Protein 4TW3 (pdb70)

Nearest PDB structures (foldseek):
  4tw3-assembly1_A  TM=1.005E+00  e=3.473E-30  Prochlorococcus marinus str. MIT 9313
  4kvs-assembly1_A  TM=1.004E+00  e=1.624E-29  Prochlorococcus marinus str. MIT 9313
  4pg0-assembly1_A  TM=1.004E+00  e=6.052E-29  Prochlorococcus marinus str. MIT 9313
  4pgk-assembly1_A  TM=9.902E-01  e=2.180E-27  Prochlorococcus marinus str. MIT 9313
  4rc7-assembly1_A  TM=9.935E-01  e=3.503E-21  Synechococcus elongatus PCC 7942 = FACHB-805

Structure (mmCIF, N/CA/C/O backbone):
data_4TW3
#
_entry.id   4TW3
#
_cell.length_a   77.215
_cell.length_b   77.215
_cell.length_c   116.570
_cell.angle_alpha   90.00
_cell.angle_beta   90.00
_cell.angle_gamma   90.00
#
_symmetry.space_group_name_H-M   'P 43 21 2'
#
loop_
_entity.id
_entity.type
_entity.pdbx_description
1 polymer 'Aldehyde decarbonylase'
2 non-polymer 'FE (III) ION'
3 non-polymer 'STEARIC ACID'
4 non-polymer 1,2-ETHANEDIOL
5 water water
#
loop_
_atom_site.group_PDB
_atom_site.id
_atom_site.type_symbol
_atom_site.label_atom_id
_atom_site.label_alt_id
_atom_site.label_comp_id
_atom_site.label_asym_id
_atom_site.label_entity_id
_atom_site.label_seq_id
_atom_site.pdbx_PDB_ins_code
_atom_site.Cartn_x
_atom_site.Cartn_y
_atom_site.Cartn_z
_atom_site.occupancy
_atom_site.B_iso_or_equiv
_atom_site.auth_seq_id
_atom_site.auth_comp_id
_at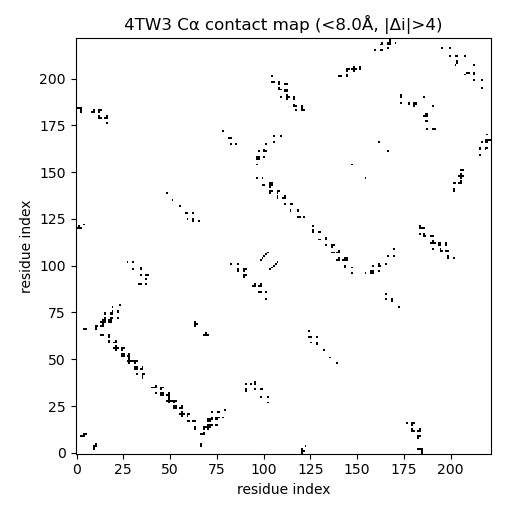om_site.auth_asym_id
_atom_site.auth_atom_id
_atom_site.pdbx_PDB_model_num
ATOM 1 N N . ALA A 1 1 ? -8.845 -12.127 -28.008 1.00 30.07 21 ALA A N 1
ATOM 2 C CA . ALA A 1 1 ? -9.412 -11.711 -29.281 1.00 30.17 21 ALA A CA 1
ATOM 3 C C . ALA A 1 1 ? -10.790 -11.093 -29.112 1.00 28.51 21 ALA A C 1
ATOM 4 O O . ALA A 1 1 ? -11.537 -11.377 -28.160 1.00 23.56 21 ALA A O 1
ATOM 6 N N . LEU A 1 2 ? -11.096 -10.176 -30.016 1.00 24.48 22 LEU A N 1
ATOM 7 C CA . LEU A 1 2 ? -12.346 -9.444 -29.967 1.00 23.76 22 LEU A CA 1
ATOM 8 C C . LEU A 1 2 ? -13.540 -10.346 -30.168 1.00 23.56 22 LEU A C 1
ATOM 9 O O . LEU A 1 2 ? -13.537 -11.205 -31.060 1.00 21.53 22 LEU A O 1
ATOM 14 N N . PRO A 1 3 ? -14.603 -10.139 -29.382 1.00 20.60 23 PRO A N 1
ATOM 15 C CA . PRO A 1 3 ? -15.820 -10.928 -29.606 1.00 20.04 23 PRO A CA 1
ATOM 16 C C . PRO A 1 3 ? -16.440 -10.659 -30.975 1.00 22.96 23 PRO A C 1
ATOM 17 O O . PRO A 1 3 ? -16.162 -9.635 -31.637 1.00 23.44 23 PRO A O 1
ATOM 21 N N . ASP A 1 4 ? -17.312 -11.582 -31.385 1.00 20.47 24 ASP A N 1
ATOM 22 C CA . ASP A 1 4 ? -18.129 -11.422 -32.577 1.00 19.65 24 ASP A CA 1
ATOM 23 C C . ASP A 1 4 ? -19.375 -10.684 -32.051 1.00 21.85 24 ASP A C 1
ATOM 24 O O . ASP A 1 4 ? -20.287 -11.298 -31.489 1.00 21.48 24 ASP A O 1
ATOM 29 N N . PHE A 1 5 ? -19.410 -9.362 -32.244 1.00 19.01 25 PHE A N 1
ATOM 30 C CA . PHE A 1 5 ? -20.507 -8.503 -31.778 1.00 18.06 25 PHE A CA 1
ATOM 31 C C . PHE A 1 5 ? -21.855 -8.808 -32.398 1.00 21.26 25 PHE A C 1
ATOM 32 O O . PHE A 1 5 ? -22.863 -8.272 -31.934 1.00 21.92 25 PHE A O 1
ATOM 40 N N . THR A 1 6 ? -21.883 -9.624 -33.463 1.00 19.20 26 THR A N 1
ATOM 41 C CA . THR A 1 6 ? -23.128 -9.929 -34.182 1.00 19.25 26 THR A CA 1
ATOM 42 C C . THR A 1 6 ? -23.745 -11.266 -33.781 1.00 23.34 26 THR A C 1
ATOM 43 O O . THR A 1 6 ? -24.843 -11.595 -34.244 1.00 24.50 26 THR A O 1
ATOM 47 N N . SER A 1 7 ? -23.040 -12.064 -32.970 1.00 21.45 27 SER A N 1
ATOM 48 C CA . SER A 1 7 ? -23.533 -13.391 -32.641 1.00 20.19 27 SER A CA 1
ATOM 49 C C . SER A 1 7 ? -24.693 -13.366 -31.671 1.00 21.88 27 SER A C 1
ATOM 50 O O . SER A 1 7 ? -24.805 -12.444 -30.855 1.00 20.99 27 SER A O 1
ATOM 53 N N . ASP A 1 8 ? -25.571 -14.388 -31.749 1.00 19.95 28 ASP A N 1
ATOM 54 C CA . ASP A 1 8 ? -26.682 -14.487 -30.792 1.00 19.10 28 ASP A CA 1
ATOM 55 C C . ASP A 1 8 ? -26.124 -14.625 -29.372 1.00 21.33 28 ASP A C 1
ATOM 56 O O . ASP A 1 8 ? -26.701 -14.062 -28.435 1.00 19.85 28 ASP A O 1
ATOM 61 N N . ARG A 1 9 ? -25.006 -15.382 -29.217 1.00 18.68 29 ARG A N 1
ATOM 62 C CA . ARG A 1 9 ? -24.344 -15.583 -27.909 1.00 17.92 29 ARG A CA 1
ATOM 63 C C . ARG A 1 9 ? -23.928 -14.219 -27.323 1.00 19.51 29 ARG A C 1
ATOM 64 O O . ARG A 1 9 ? -24.204 -13.932 -26.151 1.00 18.15 29 ARG A O 1
ATOM 72 N N . TYR A 1 10 ? -23.275 -13.386 -28.141 1.00 16.76 30 TYR A N 1
ATOM 73 C CA . TYR A 1 10 ? -22.852 -12.075 -27.654 1.00 15.72 30 TYR A CA 1
ATOM 74 C C . TYR A 1 10 ? -24.067 -11.191 -27.343 1.00 17.55 30 TYR A C 1
ATOM 75 O O . TYR A 1 10 ? -24.091 -10.523 -26.302 1.00 16.94 30 TYR A O 1
ATOM 84 N N . LYS A 1 11 ? -25.025 -11.118 -28.269 1.00 16.90 31 LYS A N 1
ATOM 85 C CA . LYS A 1 11 ? -26.199 -10.245 -28.069 1.00 16.69 31 LYS A CA 1
ATOM 86 C C . LYS A 1 11 ? -26.992 -10.608 -26.809 1.00 18.57 31 LYS A C 1
ATOM 87 O O . LYS A 1 11 ? -27.432 -9.717 -26.082 1.00 18.36 31 LYS A O 1
ATOM 93 N N . ASP A 1 12 ? -27.118 -11.905 -26.515 1.00 16.68 32 ASP A N 1
ATOM 94 C CA . ASP A 1 12 ? -27.827 -12.375 -25.331 1.00 16.90 32 ASP A CA 1
ATOM 95 C C . ASP A 1 12 ? -27.124 -11.857 -24.062 1.00 18.66 32 ASP A C 1
ATOM 96 O O . ASP A 1 12 ? -27.766 -11.293 -23.184 1.00 17.79 32 ASP A O 1
ATOM 101 N N . ALA A 1 13 ? -25.807 -12.055 -23.972 1.00 16.28 33 ALA A N 1
ATOM 102 C CA . ALA A 1 13 ? -25.068 -11.572 -22.793 1.00 15.19 33 ALA A CA 1
ATOM 103 C C . ALA A 1 13 ? -25.124 -10.031 -22.735 1.00 16.23 33 ALA A C 1
ATOM 104 O O . ALA A 1 13 ? -25.292 -9.456 -21.658 1.00 15.55 33 ALA A O 1
ATOM 106 N N . TYR A 1 14 ? -25.022 -9.371 -23.895 1.00 14.56 34 TYR A N 1
ATOM 107 C CA . TYR A 1 14 ? -25.042 -7.907 -23.932 1.00 13.64 34 TYR A CA 1
ATOM 108 C C . TYR A 1 14 ? -26.376 -7.358 -23.465 1.00 16.39 34 TYR A C 1
ATOM 109 O O . TYR A 1 14 ? -26.418 -6.290 -22.860 1.00 15.36 34 TYR A O 1
ATOM 118 N N . SER A 1 15 ? -27.478 -8.098 -23.699 1.00 15.87 35 SER A N 1
ATOM 119 C CA . SER A 1 15 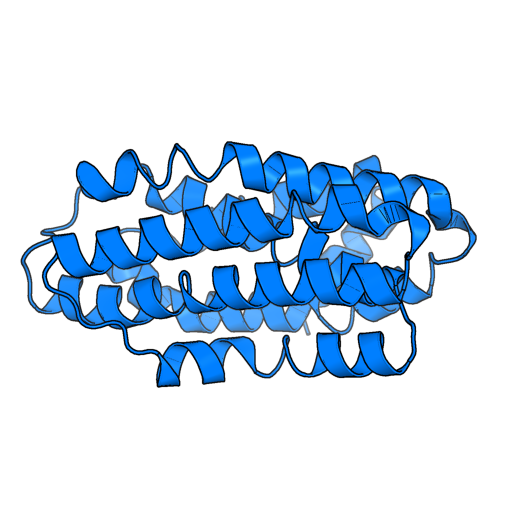? -28.802 -7.605 -23.278 1.00 15.96 35 SER A CA 1
ATOM 120 C C . SER A 1 15 ? -28.869 -7.405 -21.768 1.00 17.43 35 SER A C 1
ATOM 121 O O . SER A 1 15 ? -29.517 -6.459 -21.297 1.00 17.36 35 SER A O 1
ATOM 124 N N . ARG A 1 16 ? -28.182 -8.264 -21.009 1.00 15.45 36 ARG A N 1
ATOM 125 C CA . ARG A 1 16 ? -28.163 -8.133 -19.554 1.00 14.44 36 ARG A CA 1
ATOM 126 C C . ARG A 1 16 ? -27.094 -7.140 -19.100 1.00 17.28 36 ARG A C 1
ATOM 127 O O . ARG A 1 16 ? -27.357 -6.300 -18.229 1.00 15.56 36 ARG A O 1
ATOM 135 N N . ILE A 1 17 ? -25.871 -7.224 -19.668 1.00 14.10 37 ILE A N 1
ATOM 136 C CA . ILE A 1 17 ? -24.821 -6.269 -19.253 1.00 14.16 37 ILE A CA 1
ATOM 137 C C . ILE A 1 17 ? -25.250 -4.831 -19.595 1.00 15.49 37 ILE A C 1
ATOM 138 O O . ILE A 1 17 ? -25.066 -3.922 -18.778 1.00 15.45 37 ILE A O 1
ATOM 143 N N . ASN A 1 18 ? -25.755 -4.616 -20.825 1.00 13.15 38 ASN A N 1
ATOM 144 C CA . ASN A 1 18 ? -26.179 -3.270 -21.245 1.00 13.45 38 ASN A CA 1
ATOM 145 C C . ASN A 1 18 ? -27.294 -2.750 -20.316 1.00 15.59 38 ASN A C 1
ATOM 146 O O . ASN A 1 18 ? -27.253 -1.593 -19.895 1.00 14.96 38 ASN A O 1
ATOM 151 N N . ALA A 1 19 ? -28.255 -3.626 -19.936 1.00 14.38 39 ALA A N 1
ATOM 152 C CA . ALA A 1 19 ? -29.326 -3.207 -19.033 1.00 14.54 39 ALA A CA 1
ATOM 153 C C . ALA A 1 19 ? -28.743 -2.823 -17.681 1.00 16.31 39 ALA A C 1
ATOM 154 O O . ALA A 1 19 ? -29.163 -1.821 -17.099 1.00 14.69 39 ALA A O 1
ATOM 156 N N . ILE A 1 20 ? -27.766 -3.591 -17.176 1.00 13.60 40 ILE A N 1
ATOM 157 C CA . ILE A 1 20 ? -27.158 -3.252 -15.873 1.00 13.03 40 ILE A CA 1
ATOM 158 C C . ILE A 1 20 ? -26.512 -1.863 -15.884 1.00 15.59 40 ILE A C 1
ATOM 159 O O . ILE A 1 20 ? -26.690 -1.081 -14.943 1.00 14.85 40 ILE A O 1
ATOM 164 N N . VAL A 1 21 ? -25.774 -1.541 -16.947 1.00 13.11 41 VAL A N 1
ATOM 165 C CA A VAL A 1 21 ? -25.100 -0.256 -17.053 0.50 12.33 41 VAL A CA 1
ATOM 166 C CA B VAL A 1 21 ? -25.125 -0.229 -16.985 0.50 13.03 41 VAL A CA 1
ATOM 167 C C . VAL A 1 21 ? -26.150 0.889 -17.136 1.00 15.29 41 VAL A C 1
ATOM 168 O O . VAL A 1 21 ? -26.019 1.912 -16.461 1.00 15.25 41 VAL A O 1
ATOM 175 N N . ILE A 1 22 ? -27.193 0.689 -17.958 1.00 12.78 42 ILE A N 1
ATOM 176 C CA . ILE A 1 22 ? -28.251 1.703 -18.133 1.00 12.21 42 ILE A CA 1
ATOM 177 C C . ILE A 1 22 ? -28.940 1.937 -16.793 1.00 13.79 42 ILE A C 1
ATOM 178 O O . ILE A 1 22 ? -29.102 3.089 -16.394 1.00 14.89 42 ILE A O 1
ATOM 183 N N . GLU A 1 23 ? -29.301 0.866 -16.082 1.00 13.98 43 GLU A N 1
ATOM 184 C CA . GLU A 1 23 ? -29.948 1.003 -14.766 1.00 12.98 43 GLU A CA 1
ATOM 185 C C . GLU A 1 23 ? -29.004 1.638 -13.756 1.00 14.38 43 GLU A C 1
ATOM 186 O O . GLU A 1 23 ? -29.445 2.473 -12.949 1.00 14.53 43 GLU A O 1
ATOM 192 N N . GLY A 1 24 ? -27.737 1.236 -13.766 1.00 13.06 44 GLY A N 1
ATOM 193 C CA . GLY A 1 24 ? -26.747 1.813 -12.844 1.00 12.44 44 GLY A CA 1
ATOM 194 C C . GLY A 1 24 ? -26.641 3.322 -13.010 1.00 14.19 44 GLY A C 1
ATOM 195 O O . GLY A 1 24 ? -26.546 4.069 -12.027 1.00 13.20 44 GLY A O 1
ATOM 196 N N . GLU A 1 25 ? -26.611 3.774 -14.259 1.00 12.56 45 GLU A N 1
ATOM 197 C CA . GLU A 1 25 ? -26.506 5.202 -14.572 1.00 11.85 45 GLU A CA 1
ATOM 198 C C . GLU A 1 25 ? -27.782 5.940 -14.141 1.00 13.42 45 GLU A C 1
ATOM 199 O O . GLU A 1 25 ? -27.676 7.013 -13.552 1.00 13.70 45 GLU A O 1
ATOM 205 N N . GLN A 1 26 ? -28.980 5.358 -14.374 1.00 12.61 46 GLN A N 1
ATOM 206 C CA . GLN A 1 26 ? -30.206 5.985 -13.903 1.00 13.00 46 GLN A CA 1
ATOM 207 C C . GLN A 1 26 ? -30.178 6.088 -12.368 1.00 14.86 46 GLN A C 1
ATOM 208 O O . GLN A 1 26 ? -30.506 7.150 -11.812 1.00 14.74 46 GLN A O 1
ATOM 214 N N . GLU A 1 27 ? -29.817 4.989 -11.689 1.00 12.86 47 GLU A N 1
ATOM 215 C CA . GLU A 1 27 ? -29.784 5.040 -10.214 1.00 12.37 47 GLU A CA 1
ATOM 216 C C . GLU A 1 27 ? -28.734 6.049 -9.746 1.00 14.85 47 GLU A C 1
ATOM 217 O O . GLU A 1 27 ? -28.984 6.735 -8.758 1.00 14.30 47 GLU A O 1
ATOM 223 N N . ALA A 1 28 ? -27.584 6.167 -10.453 1.00 11.75 48 ALA A N 1
ATOM 224 C CA . ALA A 1 28 ? -26.571 7.145 -10.046 1.00 12.08 48 ALA A CA 1
ATOM 225 C C . ALA A 1 28 ? -27.129 8.576 -10.151 1.00 14.06 48 ALA A C 1
ATOM 226 O O . ALA A 1 28 ? -26.964 9.373 -9.217 1.00 14.20 48 ALA A O 1
ATOM 228 N N . HIS A 1 29 ? -27.870 8.872 -11.245 1.00 12.93 49 HIS A N 1
ATOM 229 C CA . HIS A 1 29 ? -28.518 10.181 -11.370 1.00 13.07 49 HIS A CA 1
ATOM 230 C C . HIS A 1 29 ? -29.424 10.394 -10.158 1.00 15.97 49 HIS A C 1
ATOM 231 O O . HIS A 1 29 ? -29.379 11.441 -9.508 1.00 15.20 49 HIS A O 1
ATOM 238 N N . ASP A 1 30 ? -30.307 9.408 -9.885 1.00 14.41 50 ASP A N 1
ATOM 239 C CA . ASP A 1 30 ? -31.268 9.543 -8.793 1.00 14.17 50 ASP A CA 1
ATOM 240 C C . ASP A 1 30 ? -30.574 9.698 -7.451 1.00 16.10 50 ASP A C 1
ATOM 241 O O . ASP A 1 30 ? -31.029 10.498 -6.610 1.00 16.24 50 ASP A O 1
ATOM 246 N N . ASN A 1 31 ? -29.450 8.992 -7.262 1.00 14.12 51 ASN A N 1
ATOM 247 C CA . ASN A 1 31 ? -28.705 9.022 -6.015 1.00 13.65 51 ASN A CA 1
ATOM 248 C C . ASN A 1 31 ? -28.054 10.380 -5.764 1.00 15.05 51 ASN A C 1
ATOM 249 O O . ASN A 1 31 ? -28.084 10.855 -4.626 1.00 15.96 51 ASN A O 1
ATOM 254 N N . TYR A 1 32 ? -27.461 10.991 -6.802 1.00 12.85 52 TYR A N 1
ATOM 255 C CA . TYR A 1 32 ? -26.857 12.303 -6.587 1.00 13.07 52 TYR A CA 1
ATOM 256 C C . TYR A 1 32 ? -27.928 13.356 -6.297 1.00 15.95 52 TYR A C 1
ATOM 257 O O . TYR A 1 32 ? -27.726 14.204 -5.418 1.00 15.63 52 TYR A O 1
ATOM 266 N N . ILE A 1 33 ? -29.096 13.269 -6.968 1.00 13.98 53 ILE A N 1
ATOM 267 C CA . ILE A 1 33 ? -30.188 14.214 -6.662 1.00 13.98 53 ILE A CA 1
ATOM 268 C C . ILE A 1 33 ? -30.640 13.980 -5.202 1.00 16.50 53 ILE A C 1
ATOM 269 O O . ILE A 1 33 ? -30.833 14.955 -4.444 1.00 17.91 53 ILE A O 1
ATOM 274 N N . ALA A 1 34 ? -30.759 12.692 -4.796 1.00 16.07 54 ALA A N 1
ATOM 275 C CA . ALA A 1 34 ? -31.163 12.383 -3.421 1.00 16.72 54 ALA A CA 1
ATOM 276 C C . ALA A 1 34 ? -30.187 12.924 -2.390 1.00 18.57 54 ALA A C 1
ATOM 277 O O . ALA A 1 34 ? -30.607 13.442 -1.351 1.00 20.10 54 ALA A O 1
ATOM 279 N N . ILE A 1 35 ? -28.875 12.838 -2.678 1.00 14.84 55 ILE A N 1
ATOM 280 C CA . ILE A 1 35 ? -27.861 13.352 -1.766 1.00 14.49 55 ILE A CA 1
ATOM 281 C C . ILE A 1 35 ? -28.013 14.886 -1.605 1.00 18.29 55 ILE A C 1
ATOM 282 O O . ILE A 1 35 ? -27.747 15.407 -0.521 1.00 17.94 55 ILE A O 1
ATOM 287 N N . GLY A 1 36 ? -28.515 15.562 -2.644 1.00 17.59 56 GLY A N 1
ATOM 288 C CA . GLY A 1 36 ? -28.825 16.991 -2.587 1.00 18.19 56 GLY A CA 1
ATOM 289 C C . GLY A 1 36 ? -29.838 17.326 -1.500 1.00 21.70 56 GLY A C 1
ATOM 290 O O . GLY A 1 36 ? -29.805 18.424 -0.942 1.00 23.01 56 GLY A O 1
ATOM 291 N N . THR A 1 37 ? -30.738 16.371 -1.143 1.00 18.52 57 THR A N 1
ATOM 292 C CA . THR A 1 37 ? -31.694 16.606 -0.050 1.00 19.32 57 THR A CA 1
ATOM 293 C C . THR A 1 37 ? -30.999 16.593 1.319 1.00 21.93 57 THR A C 1
ATOM 294 O O . THR A 1 37 ? -31.505 17.200 2.263 1.00 24.22 57 THR A O 1
ATOM 298 N N . LEU A 1 38 ? -29.857 15.892 1.423 1.00 18.22 58 LEU A N 1
ATOM 299 C CA . LEU A 1 38 ? -29.060 15.776 2.643 1.00 17.41 58 LEU A CA 1
ATOM 300 C C . LEU A 1 38 ? -28.014 16.875 2.731 1.00 19.83 58 LEU A C 1
ATOM 301 O O . LEU A 1 38 ? -27.612 17.245 3.834 1.00 20.38 58 LEU A O 1
ATOM 306 N N . LEU A 1 39 ? -27.531 17.354 1.554 1.00 17.45 59 LEU A N 1
ATOM 307 C CA . LEU A 1 39 ? -26.517 18.421 1.440 1.00 16.94 59 LEU A CA 1
ATOM 308 C C . LEU A 1 39 ? -27.120 19.554 0.597 1.00 17.71 59 LEU A C 1
ATOM 309 O O . LEU A 1 39 ? -26.753 19.726 -0.566 1.00 17.60 59 LEU A O 1
ATOM 314 N N . PRO A 1 40 ? -28.078 20.333 1.149 1.00 19.16 60 PRO A N 1
ATOM 315 C CA . PRO A 1 40 ? -28.753 21.361 0.331 1.00 18.42 60 PRO A CA 1
ATOM 316 C C . PRO A 1 40 ? -27.818 22.400 -0.289 1.00 19.97 60 PRO A C 1
ATOM 317 O O . PRO A 1 40 ? -28.121 22.950 -1.358 1.00 19.35 60 PRO A O 1
ATOM 321 N N . ASP A 1 41 ? -26.675 22.634 0.363 1.00 17.24 61 ASP A N 1
ATOM 322 C CA . ASP A 1 41 ? -25.693 23.608 -0.141 1.00 17.47 61 ASP A CA 1
ATOM 323 C C . ASP A 1 41 ? -24.856 23.035 -1.286 1.00 18.69 61 ASP A C 1
ATOM 324 O O . ASP A 1 41 ? -24.130 23.804 -1.933 1.00 18.13 61 ASP A O 1
ATOM 329 N N . HIS A 1 42 ? -24.950 21.704 -1.539 1.00 15.62 62 HIS A N 1
ATOM 330 C CA . HIS A 1 42 ? -24.205 21.049 -2.646 1.00 15.17 62 HIS A CA 1
ATOM 331 C C . HIS A 1 42 ? -25.091 20.825 -3.874 1.00 16.55 62 HIS A C 1
ATOM 332 O O . HIS A 1 42 ? -24.645 20.174 -4.836 1.00 16.84 62 HIS A O 1
ATOM 339 N N . VAL A 1 43 ? -26.354 21.301 -3.832 1.00 15.24 63 VAL A N 1
ATOM 340 C CA . VAL A 1 43 ? -27.341 21.007 -4.885 1.00 15.80 63 VAL A CA 1
ATOM 341 C C . VAL A 1 43 ? -26.883 21.303 -6.288 1.00 17.63 63 VAL A C 1
ATOM 342 O O . VAL A 1 43 ? -27.051 20.455 -7.167 1.00 17.76 63 VAL A O 1
ATOM 346 N N . GLU A 1 44 ? -26.275 22.469 -6.531 1.00 15.24 64 GLU A N 1
ATOM 347 C CA . GLU A 1 44 ? -25.906 22.743 -7.917 1.00 14.36 64 GLU A CA 1
ATOM 348 C C . GLU A 1 44 ? -24.817 21.818 -8.438 1.00 17.84 64 GLU A C 1
ATOM 349 O O . GLU A 1 44 ? -24.862 21.403 -9.601 1.00 17.50 64 GLU A O 1
ATOM 355 N N . GLU A 1 45 ? -23.843 21.471 -7.578 1.00 14.08 65 GLU A N 1
ATOM 356 C CA . GLU A 1 45 ? -22.814 20.550 -8.031 1.00 14.48 65 GLU A CA 1
ATOM 357 C C . GLU A 1 45 ? -23.427 19.141 -8.211 1.00 16.11 65 GLU A C 1
ATOM 358 O O . GLU A 1 45 ? -23.128 18.466 -9.198 1.00 16.11 65 GLU A O 1
ATOM 364 N N . LEU A 1 46 ? -24.279 18.702 -7.267 1.00 14.67 66 LEU A N 1
ATOM 365 C CA . LEU A 1 46 ? -24.898 17.358 -7.379 1.00 14.08 66 LEU A CA 1
ATOM 366 C C . LEU A 1 46 ? -25.786 17.255 -8.622 1.00 17.73 66 LEU A C 1
ATOM 367 O O . LEU A 1 46 ? -25.793 16.212 -9.278 1.00 16.75 66 LEU A O 1
ATOM 372 N N . LYS A 1 47 ? -26.454 18.353 -9.013 1.00 15.63 67 LYS A N 1
ATOM 373 C CA . LYS A 1 47 ? -27.264 18.388 -10.245 1.00 15.49 67 LYS A CA 1
ATOM 374 C C . LYS A 1 47 ? -26.353 18.184 -11.458 1.00 18.36 67 LYS A C 1
ATOM 375 O O . LYS A 1 47 ? -26.735 17.473 -12.398 1.00 17.01 67 LYS A O 1
ATOM 381 N N . ARG A 1 48 ? -25.150 18.804 -11.443 1.00 15.53 68 ARG A N 1
ATOM 382 C CA A ARG A 1 48 ? -24.206 18.633 -12.552 0.50 15.10 68 ARG A CA 1
ATOM 383 C CA B ARG A 1 48 ? -24.184 18.660 -12.526 0.50 15.19 68 ARG A CA 1
ATOM 384 C C . ARG A 1 48 ? -23.765 17.177 -12.617 1.00 17.81 68 ARG A C 1
ATOM 385 O O . ARG A 1 48 ? -23.707 16.619 -13.706 1.00 17.74 68 ARG A O 1
ATOM 400 N N . LEU A 1 49 ? -23.465 16.547 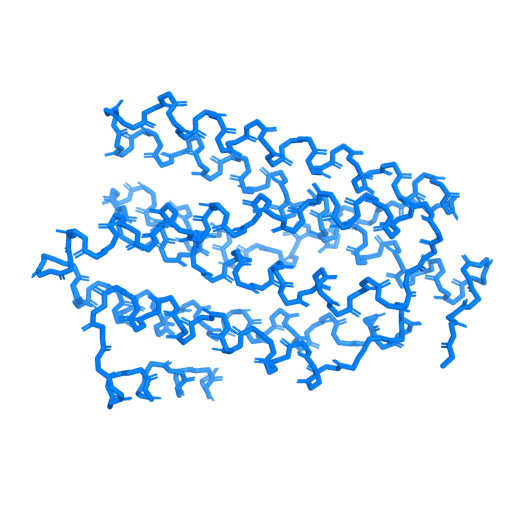-11.462 1.00 13.89 69 LEU A N 1
ATOM 401 C CA . LEU A 1 49 ? -23.047 15.145 -11.483 1.00 13.24 69 LEU A CA 1
ATOM 402 C C . LEU A 1 49 ? -24.177 14.265 -12.001 1.00 15.32 69 LEU A C 1
ATOM 403 O O . LEU A 1 49 ? -23.944 13.375 -12.832 1.00 14.93 69 LEU A O 1
ATOM 408 N N . ALA A 1 50 ? -25.412 14.533 -11.553 1.00 15.05 70 ALA A N 1
ATOM 409 C CA . ALA A 1 50 ? -26.583 13.754 -11.962 1.00 15.59 70 ALA A CA 1
ATOM 410 C C . ALA A 1 50 ? -26.840 13.881 -13.474 1.00 16.58 70 ALA A C 1
ATOM 411 O O . ALA A 1 50 ? -27.135 12.868 -14.126 1.00 16.35 70 ALA A O 1
ATOM 413 N N . LYS A 1 51 ? -26.641 15.079 -14.041 1.00 14.08 71 LYS A N 1
ATOM 414 C CA . LYS A 1 51 ? -26.788 15.288 -15.477 1.00 13.83 71 LYS A CA 1
ATOM 415 C C . LYS A 1 51 ? -25.756 14.485 -16.247 1.00 16.72 71 LYS A C 1
ATOM 416 O O . LYS A 1 51 ? -26.074 13.970 -17.326 1.00 16.91 71 LYS A O 1
ATOM 422 N N . MET A 1 52 ? -24.529 14.366 -15.708 1.00 14.04 72 MET A N 1
ATOM 423 C CA . MET A 1 52 ? -23.512 13.531 -16.369 1.00 13.27 72 MET A CA 1
ATOM 424 C C . MET A 1 52 ? -24.004 12.091 -16.448 1.00 15.13 72 MET A C 1
ATOM 425 O O . MET A 1 52 ? -23.869 11.444 -17.495 1.00 14.80 72 MET A O 1
ATOM 430 N N . GLU A 1 53 ? -24.568 11.582 -15.354 1.00 13.46 73 GLU A N 1
ATOM 431 C CA . GLU A 1 53 ? -25.051 10.199 -15.346 1.00 12.46 73 GLU A CA 1
ATOM 432 C C . GLU A 1 53 ? -26.132 9.979 -16.392 1.00 14.72 73 GLU A C 1
ATOM 433 O O . GLU A 1 53 ? -26.161 8.914 -17.013 1.00 15.19 73 GLU A O 1
ATOM 439 N N . MET A 1 54 ? -27.016 10.971 -16.593 1.00 14.00 74 MET A N 1
ATOM 440 C CA . MET A 1 54 ? -28.047 10.828 -17.627 1.00 13.92 74 MET A CA 1
ATOM 441 C C . MET A 1 54 ? -27.414 10.813 -19.018 1.00 16.95 74 MET A C 1
ATOM 442 O O . MET A 1 54 ? -27.888 10.069 -19.877 1.00 16.24 74 MET A O 1
ATOM 447 N N . ARG A 1 55 ? -26.337 11.605 -19.248 1.00 14.98 75 ARG A N 1
ATOM 448 C CA . ARG A 1 55 ? -25.626 11.560 -20.537 1.00 15.77 75 ARG A CA 1
ATOM 449 C C . ARG A 1 55 ? -25.033 10.142 -20.700 1.00 17.44 75 ARG A C 1
ATOM 450 O O . ARG A 1 55 ? -25.114 9.546 -21.794 1.00 17.27 75 ARG A O 1
ATOM 458 N N . HIS A 1 56 ? -24.465 9.575 -19.613 1.00 13.99 76 HIS A N 1
ATOM 459 C CA . HIS A 1 56 ? -23.919 8.215 -19.723 1.00 12.71 76 HIS A CA 1
ATOM 460 C C . HIS A 1 56 ? -25.038 7.233 -20.066 1.00 14.60 76 HIS A C 1
ATOM 461 O O . HIS A 1 56 ? -24.858 6.355 -20.913 1.00 15.00 76 HIS A O 1
ATOM 468 N N . LYS A 1 57 ? -26.188 7.354 -19.380 1.00 12.29 77 LYS A N 1
ATOM 469 C CA . LYS A 1 57 ? -27.323 6.445 -19.622 1.00 11.97 77 LYS A CA 1
ATOM 470 C C . LYS A 1 57 ? -27.719 6.495 -21.097 1.00 14.84 77 LYS A C 1
ATOM 471 O O . LYS A 1 57 ? -27.931 5.445 -21.707 1.00 14.88 77 LYS A O 1
ATOM 477 N N . LYS A 1 58 ? -27.817 7.709 -21.651 1.00 14.12 78 LYS A N 1
ATOM 478 C CA . LYS A 1 58 ? -28.197 7.850 -23.051 1.00 14.34 78 LYS A CA 1
ATOM 479 C C . LYS A 1 58 ? -27.179 7.214 -23.974 1.00 16.48 78 LYS A C 1
ATOM 480 O O . LYS A 1 58 ? -27.571 6.551 -24.937 1.00 17.27 78 LYS A O 1
ATOM 486 N N . GLY A 1 59 ? -25.886 7.385 -23.670 1.00 13.84 79 GLY A N 1
ATOM 487 C CA . GLY A 1 59 ? -24.827 6.798 -24.488 1.00 13.63 79 GLY A CA 1
ATOM 488 C C . GLY A 1 59 ? -24.888 5.279 -24.443 1.00 15.71 79 GLY A C 1
ATOM 489 O O . GLY A 1 59 ? -24.808 4.620 -25.492 1.00 15.43 79 GLY A O 1
ATOM 490 N N . PHE A 1 60 ? -25.053 4.701 -23.233 1.00 12.90 80 PHE A N 1
ATOM 491 C CA . PHE A 1 60 ? -25.119 3.240 -23.155 1.00 12.47 80 PHE A CA 1
ATOM 492 C C . PHE A 1 60 ? -26.389 2.684 -23.769 1.00 14.84 80 PHE A C 1
ATOM 493 O O . PHE A 1 60 ? -26.355 1.610 -24.355 1.00 15.72 80 PHE A O 1
ATOM 501 N N . THR A 1 61 ? -27.508 3.428 -23.714 1.00 13.42 81 THR A N 1
ATOM 502 C CA . THR A 1 61 ? -28.734 2.989 -24.394 1.00 13.90 81 THR A CA 1
ATOM 503 C C . THR A 1 61 ? -28.419 2.897 -25.903 1.00 15.36 81 THR A C 1
ATOM 504 O O . THR A 1 61 ? -28.781 1.897 -26.549 1.00 16.00 81 THR A O 1
ATOM 508 N N . ALA A 1 62 ? -27.687 3.892 -26.435 1.00 14.66 82 ALA A N 1
ATOM 509 C CA . ALA A 1 62 ? -27.327 3.894 -27.861 1.00 15.22 82 ALA A CA 1
ATOM 510 C C . ALA A 1 62 ? -26.397 2.707 -28.188 1.00 17.66 82 ALA A C 1
ATOM 511 O O . ALA A 1 62 ? -26.497 2.168 -29.295 1.00 18.55 82 ALA A O 1
ATOM 513 N N . CYS A 1 63 ? -25.526 2.279 -27.253 1.00 14.62 83 CYS A N 1
ATOM 514 C CA . CYS A 1 63 ? -24.663 1.095 -27.489 1.00 14.66 83 CYS A CA 1
ATOM 515 C C . CYS A 1 63 ? -25.499 -0.151 -27.759 1.00 17.54 83 CYS A C 1
ATOM 516 O O . CYS A 1 63 ? -25.187 -0.927 -28.666 1.00 17.20 83 CYS A O 1
ATOM 519 N N . GLY A 1 64 ? -26.546 -0.343 -26.961 1.00 15.48 84 GLY A N 1
ATOM 520 C CA . GLY A 1 64 ? -27.450 -1.473 -27.121 1.00 15.92 84 GLY A CA 1
ATOM 521 C C . GLY A 1 64 ? -28.187 -1.417 -28.445 1.00 19.41 84 GLY A C 1
ATOM 522 O O . GLY A 1 64 ? -28.246 -2.422 -29.165 1.00 20.07 84 GLY A O 1
ATOM 523 N N . LYS A 1 65 ? -28.727 -0.242 -28.786 1.00 17.17 85 LYS A N 1
ATOM 524 C CA . LYS A 1 65 ? -29.457 -0.017 -30.042 1.00 17.72 85 LYS A CA 1
ATOM 525 C C . LYS A 1 65 ? -28.536 -0.300 -31.237 1.00 21.41 85 LYS A C 1
ATOM 526 O O . LYS A 1 65 ? -28.951 -0.973 -32.191 1.00 22.07 85 LYS A O 1
ATOM 532 N N . ASN A 1 66 ? -27.259 0.150 -31.138 1.00 18.59 86 ASN A N 1
ATOM 533 C CA . ASN A 1 66 ? -26.257 -0.033 -32.197 1.00 18.97 86 ASN A CA 1
ATOM 534 C C . ASN A 1 66 ? -26.013 -1.507 -32.531 1.00 21.49 86 ASN A C 1
ATOM 535 O O . ASN A 1 66 ? -25.776 -1.844 -33.697 1.00 21.45 86 ASN A O 1
ATOM 540 N N . LEU A 1 67 ? -26.060 -2.377 -31.499 1.00 17.76 87 LEU A N 1
ATOM 541 C CA . LEU A 1 67 ? -25.872 -3.823 -31.679 1.00 17.99 87 LEU A CA 1
ATOM 542 C C . LEU A 1 67 ? -27.179 -4.586 -31.918 1.00 23.86 87 LEU A C 1
ATOM 543 O O . LEU A 1 67 ? -27.153 -5.811 -32.050 1.00 23.30 87 LEU A O 1
ATOM 548 N N . GLY A 1 68 ? -28.305 -3.872 -31.980 1.00 21.78 88 GLY A N 1
ATOM 549 C CA . GLY A 1 68 ? -29.613 -4.502 -32.182 1.00 21.43 88 GLY A CA 1
ATOM 550 C C . GLY A 1 68 ? -30.038 -5.348 -30.995 1.00 24.08 88 GLY A C 1
ATOM 551 O O . GLY A 1 68 ? -30.682 -6.391 -31.158 1.00 24.44 88 GLY A O 1
ATOM 552 N N . VAL A 1 69 ? -29.679 -4.898 -29.780 1.00 19.49 89 VAL A N 1
ATOM 553 C CA . VAL A 1 69 ? -29.973 -5.625 -28.560 1.00 20.16 89 VAL A CA 1
ATOM 554 C C . VAL A 1 69 ? -31.066 -4.905 -27.784 1.00 24.29 89 VAL A C 1
ATOM 555 O O . VAL A 1 69 ? -31.036 -3.680 -27.695 1.00 25.40 89 VAL A O 1
ATOM 559 N N . LYS A 1 70 ? -32.005 -5.666 -27.214 1.00 20.69 90 LYS A N 1
ATOM 560 C CA . LYS A 1 70 ? -33.057 -5.118 -26.352 1.00 20.88 90 LYS A CA 1
ATOM 561 C C . LYS A 1 70 ? -32.595 -5.341 -24.911 1.00 21.82 90 LYS A C 1
ATOM 562 O O . LYS A 1 70 ? -32.417 -6.486 -24.480 1.00 21.05 90 LYS A O 1
ATOM 564 N N . ALA A 1 71 ? -32.359 -4.241 -24.179 1.00 19.03 91 ALA A N 1
ATOM 565 C CA . ALA A 1 71 ? -31.859 -4.338 -22.797 1.00 18.06 91 ALA A CA 1
ATOM 566 C C . ALA A 1 71 ? -32.859 -5.013 -21.872 1.00 21.65 91 ALA A C 1
ATOM 567 O O . ALA A 1 71 ? -34.057 -4.696 -21.919 1.00 21.55 91 ALA A O 1
ATOM 569 N N . ASP A 1 72 ? -32.371 -5.982 -21.071 1.00 19.13 92 ASP A N 1
ATOM 570 C CA . ASP A 1 72 ? -33.206 -6.727 -20.128 1.00 18.86 92 ASP A CA 1
ATOM 571 C C . ASP A 1 72 ? -33.298 -5.915 -18.841 1.00 21.56 92 ASP A C 1
ATOM 572 O O . ASP A 1 72 ? -32.567 -6.175 -17.888 1.00 20.13 92 ASP A O 1
ATOM 577 N N . MET A 1 73 ? -34.168 -4.889 -18.841 1.00 20.38 93 MET A N 1
ATOM 578 C CA . MET A 1 73 ? -34.292 -3.982 -17.706 1.00 19.03 93 MET A CA 1
ATOM 579 C C . MET A 1 73 ? -34.785 -4.632 -16.413 1.00 22.87 93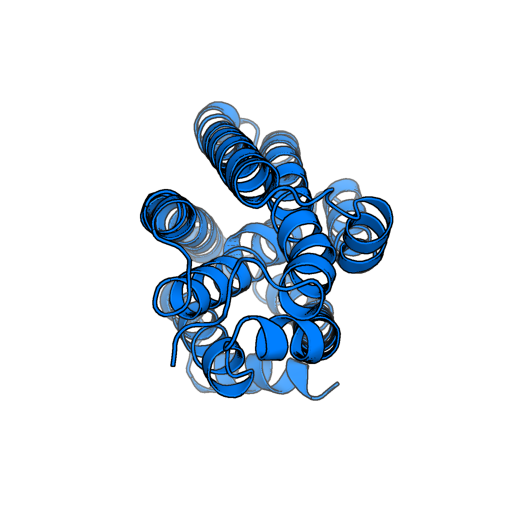 MET A C 1
ATOM 580 O O . MET A 1 73 ? -34.341 -4.220 -15.333 1.00 21.56 93 MET A O 1
ATOM 585 N N . ASP A 1 74 ? -35.671 -5.636 -16.494 1.00 21.21 94 ASP A N 1
ATOM 586 C CA . ASP A 1 74 ? -36.091 -6.300 -15.256 1.00 21.24 94 ASP A CA 1
ATOM 587 C C . ASP A 1 74 ? -34.921 -6.979 -14.575 1.00 22.79 94 ASP A C 1
ATOM 588 O O . ASP A 1 74 ? -34.803 -6.894 -13.349 1.00 24.28 94 ASP A O 1
ATOM 593 N N . PHE A 1 75 ? -34.046 -7.652 -15.353 1.00 19.05 95 PHE A N 1
ATOM 594 C CA . PHE A 1 75 ? -32.851 -8.296 -14.817 1.00 18.73 95 PHE A CA 1
ATOM 595 C C . PHE A 1 75 ? -31.987 -7.239 -14.108 1.00 20.04 95 PHE A C 1
ATOM 596 O O . PHE A 1 75 ? -31.495 -7.482 -13.011 1.00 20.40 95 PHE A O 1
ATOM 604 N N . ALA A 1 76 ? -31.785 -6.068 -14.755 1.00 17.82 96 ALA A N 1
ATOM 605 C CA . ALA A 1 76 ? -30.956 -5.009 -14.160 1.00 15.87 96 ALA A CA 1
ATOM 606 C C . ALA A 1 76 ? -31.563 -4.437 -12.863 1.00 18.21 96 ALA A C 1
ATOM 607 O O . ALA A 1 76 ? -30.826 -4.183 -11.913 1.00 16.76 96 ALA A O 1
ATOM 609 N N . ARG A 1 77 ? -32.886 -4.229 -12.825 1.00 18.25 97 ARG A N 1
ATOM 610 C CA . ARG A 1 77 ? -33.525 -3.710 -11.603 1.00 19.07 97 ARG A CA 1
ATOM 611 C C . ARG A 1 77 ? -33.338 -4.689 -10.443 1.00 21.28 97 ARG A C 1
ATOM 612 O O . ARG A 1 77 ? -32.978 -4.252 -9.345 1.00 19.04 97 ARG A O 1
ATOM 620 N N . GLU A 1 78 ? -33.477 -6.011 -10.692 1.00 20.32 98 GLU A N 1
ATOM 621 C CA . GLU A 1 78 ? -33.216 -7.019 -9.633 1.00 20.25 98 GLU A CA 1
ATOM 622 C C . GLU A 1 78 ? -31.750 -7.006 -9.177 1.00 22.63 98 GLU A C 1
ATOM 623 O O . GLU A 1 78 ? -31.459 -7.135 -7.979 1.00 21.29 98 GLU A O 1
ATOM 629 N N . PHE A 1 79 ? -30.816 -6.871 -10.142 1.00 17.32 99 PHE A N 1
ATOM 630 C CA . PHE A 1 79 ? -29.388 -6.881 -9.878 1.00 15.98 99 PHE A CA 1
ATOM 631 C C . PHE A 1 79 ? -29.019 -5.788 -8.884 1.00 17.37 99 PHE A C 1
ATOM 632 O O . PHE A 1 79 ? -28.204 -6.045 -8.003 1.00 17.29 99 PHE A O 1
ATOM 640 N N . PHE A 1 80 ? -29.614 -4.570 -9.018 1.00 14.77 100 PHE A N 1
ATOM 641 C CA . PHE A 1 80 ? -29.274 -3.487 -8.112 1.00 14.53 100 PHE A CA 1
ATOM 642 C C . PHE A 1 80 ? -30.136 -3.444 -6.868 1.00 17.92 100 PHE A C 1
ATOM 643 O O . PHE A 1 80 ? -29.840 -2.637 -5.985 1.00 16.66 100 PHE A O 1
ATOM 651 N N . ALA A 1 81 ? -31.207 -4.248 -6.789 1.00 16.29 101 ALA A N 1
ATOM 652 C CA . ALA A 1 81 ? -32.133 -4.123 -5.663 1.00 16.17 101 ALA A CA 1
ATOM 653 C C . ALA A 1 81 ? -31.505 -4.160 -4.276 1.00 17.31 101 ALA A C 1
ATOM 654 O O . ALA A 1 81 ? -31.800 -3.262 -3.478 1.00 16.78 101 ALA A O 1
ATOM 656 N N . PRO A 1 82 ? -30.610 -5.110 -3.953 1.00 17.24 102 PRO A N 1
ATOM 657 C CA . PRO A 1 82 ? -30.057 -5.132 -2.583 1.00 17.55 102 PRO A CA 1
ATOM 658 C C . PRO A 1 82 ? -29.300 -3.853 -2.227 1.00 18.12 102 PRO A C 1
ATOM 659 O O . PRO A 1 82 ? -29.493 -3.291 -1.136 1.00 18.26 102 PRO A O 1
ATOM 663 N N . LEU A 1 83 ? -28.472 -3.355 -3.155 1.00 15.66 103 LEU A N 1
ATOM 664 C CA . LEU A 1 83 ? -27.695 -2.151 -2.907 1.00 15.07 103 LEU A CA 1
ATOM 665 C C . LEU A 1 83 ? -28.603 -0.916 -2.907 1.00 16.53 103 LEU A C 1
ATOM 666 O O . LEU A 1 83 ? -28.444 -0.046 -2.042 1.00 17.37 103 LEU A O 1
ATOM 671 N N . ARG A 1 84 ? -29.590 -0.882 -3.815 1.00 13.23 104 ARG A N 1
ATOM 672 C CA A ARG A 1 84 ? -30.571 0.206 -3.885 0.50 12.73 104 ARG A CA 1
ATOM 673 C CA B ARG A 1 84 ? -30.566 0.207 -3.878 0.50 12.82 104 ARG A CA 1
ATOM 674 C C . ARG A 1 84 ? -31.339 0.286 -2.563 1.00 15.20 104 ARG A C 1
ATOM 675 O O . ARG A 1 84 ? -31.504 1.382 -2.008 1.00 16.00 104 ARG A O 1
ATOM 690 N N . ASP A 1 85 ? -31.788 -0.878 -2.037 1.00 14.73 105 ASP A N 1
ATOM 691 C CA . ASP A 1 85 ? -32.501 -0.876 -0.770 1.00 14.69 105 ASP A CA 1
ATOM 692 C C . ASP A 1 85 ? -31.628 -0.290 0.344 1.00 16.33 105 ASP A C 1
ATOM 693 O O . ASP A 1 85 ? -32.118 0.531 1.128 1.00 16.52 105 ASP A O 1
ATOM 698 N N . ASN A 1 86 ? -30.316 -0.659 0.396 1.00 14.26 106 ASN A N 1
ATOM 699 C CA . ASN A 1 86 ? -29.470 -0.097 1.447 1.00 13.06 106 ASN A CA 1
ATOM 700 C C . ASN A 1 86 ? -29.280 1.413 1.285 1.00 15.77 106 ASN A C 1
ATOM 701 O O . ASN A 1 86 ? -29.240 2.124 2.278 1.00 15.07 106 ASN A O 1
ATOM 706 N N . PHE A 1 87 ? -29.140 1.894 0.029 1.00 14.35 107 PHE A N 1
ATOM 707 C CA . PHE A 1 87 ? -29.030 3.340 -0.210 1.00 13.85 107 PHE A CA 1
ATOM 708 C C . PHE A 1 87 ? -30.315 4.034 0.276 1.00 15.50 107 PHE A C 1
ATOM 709 O O . PHE A 1 87 ? -30.231 5.037 0.981 1.00 16.30 107 PHE A O 1
ATOM 717 N N . GLN A 1 88 ? -31.503 3.483 -0.074 1.00 14.16 108 GLN A N 1
ATOM 718 C CA . GLN A 1 88 ? -32.771 4.092 0.351 1.00 15.35 108 GLN A CA 1
ATOM 719 C C . GLN A 1 88 ? -32.936 4.111 1.867 1.00 19.05 108 GLN A C 1
ATOM 720 O O . GLN A 1 88 ? -33.384 5.120 2.419 1.00 18.81 108 GLN A O 1
ATOM 726 N N . THR A 1 89 ? -32.504 3.029 2.558 1.00 16.86 109 THR A N 1
ATOM 727 C CA .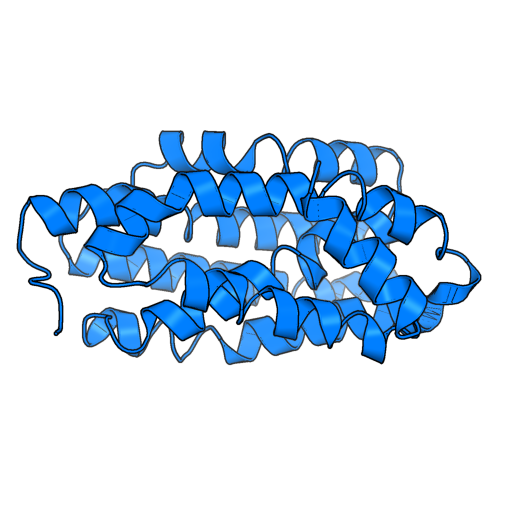 THR A 1 89 ? -32.578 2.988 4.020 1.00 17.22 109 THR A CA 1
ATOM 728 C C . THR A 1 89 ? -31.703 4.100 4.601 1.00 21.18 109 THR A C 1
ATOM 729 O O . THR A 1 89 ? -32.163 4.840 5.474 1.00 20.28 109 THR A O 1
ATOM 733 N N . ALA A 1 90 ? -30.451 4.232 4.106 1.00 17.27 110 ALA A N 1
ATOM 734 C CA . ALA A 1 90 ? -29.521 5.266 4.588 1.00 16.66 110 ALA A CA 1
ATOM 735 C C . ALA A 1 90 ? -30.067 6.672 4.327 1.00 18.88 110 ALA A C 1
ATOM 736 O O . ALA A 1 90 ? -30.008 7.527 5.209 1.00 18.01 110 ALA A O 1
ATOM 738 N N . LEU A 1 91 ? -30.611 6.897 3.116 1.00 16.36 111 LEU A N 1
ATOM 739 C CA . LEU A 1 91 ? -31.195 8.188 2.723 1.00 16.02 111 LEU A CA 1
ATOM 740 C C . LEU A 1 91 ? -32.314 8.590 3.695 1.00 21.02 111 LEU A C 1
ATOM 741 O O . LEU A 1 91 ? -32.320 9.731 4.178 1.00 22.25 111 LEU A O 1
ATOM 746 N N . GLY A 1 92 ? -33.217 7.647 3.994 1.00 18.46 112 GLY A N 1
ATOM 747 C CA . GLY A 1 92 ? -34.334 7.884 4.910 1.00 19.58 112 GLY A CA 1
ATOM 748 C C . GLY A 1 92 ? -33.893 8.239 6.316 1.00 24.79 112 GLY A C 1
ATOM 749 O O . GLY A 1 92 ? -34.603 8.946 7.036 1.00 25.62 112 GLY A O 1
ATOM 750 N N . GLN A 1 93 ? -32.715 7.735 6.718 1.00 21.42 113 GLN A N 1
ATOM 751 C CA . GLN A 1 93 ? -32.111 7.969 8.039 1.00 21.11 113 GLN A CA 1
ATOM 752 C C . GLN A 1 93 ? -31.204 9.208 8.057 1.00 23.39 113 GLN A C 1
ATOM 753 O O . GLN A 1 93 ? -30.633 9.531 9.103 1.00 24.09 113 GLN A O 1
ATOM 759 N N . GLY A 1 94 ? -31.048 9.862 6.899 1.00 19.88 114 GLY A N 1
ATOM 760 C CA . GLY A 1 94 ? -30.198 11.043 6.747 1.00 20.02 114 GLY A CA 1
ATOM 761 C C . GLY A 1 94 ? -28.715 10.738 6.835 1.00 22.34 114 GLY A C 1
ATOM 762 O O . GLY A 1 94 ? -27.910 11.619 7.170 1.00 21.82 114 GLY A O 1
ATOM 763 N N . LYS A 1 95 ? -28.345 9.476 6.552 1.00 17.21 115 LYS A N 1
ATOM 764 C CA . LYS A 1 95 ? -26.969 8.993 6.676 1.00 16.68 115 LYS A CA 1
ATOM 765 C C . LYS A 1 95 ? -26.142 9.314 5.420 1.00 18.57 115 LYS A C 1
ATOM 766 O O . LYS A 1 95 ? -25.792 8.423 4.647 1.00 18.45 115 LYS A O 1
ATOM 772 N N . THR A 1 96 ? -25.826 10.604 5.235 1.00 16.70 116 THR A N 1
ATOM 773 C CA . THR A 1 96 ? -25.030 11.093 4.095 1.00 15.11 116 THR A CA 1
ATOM 774 C C . THR A 1 96 ? -23.728 10.281 3.893 1.00 17.22 116 THR A C 1
ATOM 775 O O . THR A 1 96 ? -23.456 9.905 2.750 1.00 17.25 116 THR A O 1
ATOM 779 N N . PRO A 1 97 ? -22.918 9.976 4.939 1.00 16.37 117 PRO A N 1
ATOM 780 C CA . PRO A 1 97 ? -21.671 9.223 4.674 1.00 15.14 117 PRO A CA 1
ATOM 781 C C . PRO A 1 97 ? -21.925 7.863 4.035 1.00 17.92 117 PRO A C 1
ATOM 782 O O . PRO A 1 97 ? -21.182 7.471 3.145 1.00 16.37 117 PRO A O 1
ATOM 786 N N . THR A 1 98 ? -22.989 7.141 4.490 1.00 15.29 118 THR A N 1
ATOM 787 C CA . THR A 1 98 ? -23.316 5.823 3.922 1.00 14.16 118 THR A CA 1
ATOM 788 C C . THR A 1 98 ? -23.778 5.988 2.461 1.00 15.92 118 THR A C 1
ATOM 789 O O . THR A 1 98 ? -23.367 5.212 1.585 1.00 15.64 118 THR A O 1
ATOM 793 N N . CYS A 1 99 ? -24.637 6.987 2.188 1.00 14.77 119 CYS A N 1
ATOM 794 C CA . CYS A 1 99 ? -25.075 7.240 0.811 1.00 13.89 119 CYS A CA 1
ATOM 795 C C . CYS A 1 99 ? -23.871 7.520 -0.089 1.00 14.46 119 CYS A C 1
ATOM 796 O O . CYS A 1 99 ? -23.811 7.006 -1.221 1.00 14.81 119 CYS A O 1
ATOM 799 N N . LEU A 1 100 ? -22.929 8.329 0.389 1.00 13.78 120 LEU A N 1
ATOM 800 C CA . LEU A 1 100 ? -21.745 8.632 -0.407 1.00 13.77 120 LEU A CA 1
ATOM 801 C C . LEU A 1 100 ? -20.838 7.427 -0.560 1.00 15.96 120 LEU A C 1
ATOM 802 O O . LEU A 1 100 ? -20.310 7.215 -1.655 1.00 14.37 120 LEU A O 1
ATOM 807 N N . LEU A 1 101 ? -20.685 6.601 0.486 1.00 13.71 121 LEU A N 1
ATOM 808 C CA . LEU A 1 101 ? -19.828 5.425 0.316 1.00 13.25 121 LEU A CA 1
ATOM 809 C C . LEU A 1 101 ? -20.464 4.470 -0.714 1.00 14.57 121 LEU A C 1
ATOM 810 O O . LEU A 1 101 ? -19.752 3.901 -1.538 1.00 15.62 121 LEU A O 1
ATOM 815 N N . ILE A 1 102 ? -21.801 4.308 -0.679 1.00 12.59 122 ILE A N 1
ATOM 816 C CA . ILE A 1 102 ? -22.444 3.409 -1.625 1.00 11.25 122 ILE A CA 1
ATOM 817 C C . ILE A 1 102 ? -22.318 3.923 -3.062 1.00 13.82 122 ILE A C 1
ATOM 818 O O . ILE A 1 102 ? -21.824 3.199 -3.919 1.00 14.08 122 ILE A O 1
ATOM 823 N N . GLN A 1 103 ? -22.744 5.161 -3.311 1.00 11.96 123 GLN A N 1
ATOM 824 C CA . GLN A 1 103 ? -22.732 5.663 -4.669 1.00 11.84 123 GLN A CA 1
ATOM 825 C C . GLN A 1 103 ? -21.406 6.190 -5.125 1.00 13.85 123 GLN A C 1
ATOM 826 O O . GLN A 1 103 ? -20.918 5.743 -6.168 1.00 13.96 123 GLN A O 1
ATOM 832 N N . ALA A 1 104 ? -20.848 7.183 -4.404 1.00 12.62 124 ALA A N 1
ATOM 833 C CA . ALA A 1 104 ? -19.659 7.878 -4.884 1.00 12.82 124 ALA A CA 1
ATOM 834 C C . ALA A 1 104 ? -18.386 7.066 -4.775 1.00 14.92 124 ALA A C 1
ATOM 835 O O . ALA A 1 104 ? -17.449 7.354 -5.508 1.00 15.33 124 ALA A O 1
ATOM 837 N N . LEU A 1 105 ? -18.328 6.064 -3.866 1.00 12.92 125 LEU A N 1
ATOM 838 C CA . LEU A 1 105 ? -17.126 5.241 -3.779 1.00 13.49 125 LEU A CA 1
ATOM 839 C C . LEU A 1 105 ? -17.332 3.867 -4.380 1.00 15.07 125 LEU A C 1
ATOM 840 O O . LEU A 1 105 ? -16.684 3.546 -5.357 1.00 15.12 125 LEU A O 1
ATOM 845 N N . LEU A 1 106 ? -18.224 3.047 -3.798 1.00 12.61 126 LEU A N 1
ATOM 846 C CA . LEU A 1 106 ? -18.340 1.668 -4.279 1.00 12.36 126 LEU A CA 1
ATOM 847 C C . LEU A 1 106 ? -18.824 1.569 -5.711 1.00 13.40 126 LEU A C 1
ATOM 848 O O . LEU A 1 106 ? -18.204 0.880 -6.526 1.00 13.48 126 LEU A O 1
ATOM 853 N N . ILE A 1 107 ? -19.931 2.243 -6.015 1.00 12.47 127 ILE A N 1
ATOM 854 C CA A ILE A 1 107 ? -20.472 2.152 -7.374 0.50 11.92 127 ILE A CA 1
ATOM 855 C CA B ILE A 1 107 ? -20.489 2.171 -7.360 0.50 11.38 127 ILE A CA 1
ATOM 856 C C . ILE A 1 107 ? -19.577 2.824 -8.404 1.00 13.46 127 ILE A C 1
ATOM 857 O O . ILE A 1 107 ? -19.378 2.238 -9.478 1.00 13.70 127 ILE A O 1
ATOM 866 N N . GLU A 1 108 ? -19.008 4.011 -8.081 1.00 11.55 128 GLU A N 1
ATOM 867 C CA . GLU A 1 108 ? -18.119 4.661 -9.049 1.00 11.12 128 GLU A CA 1
ATOM 868 C C . GLU A 1 108 ? -16.883 3.801 -9.291 1.00 13.40 128 GLU A C 1
ATOM 869 O O . GLU A 1 108 ? -16.485 3.654 -10.443 1.00 13.48 128 GLU A O 1
ATOM 875 N N . ALA A 1 109 ? -16.323 3.156 -8.224 1.00 12.49 129 ALA A N 1
ATOM 876 C CA . ALA A 1 109 ? -15.163 2.292 -8.449 1.00 12.28 129 ALA A CA 1
ATOM 877 C C . ALA A 1 109 ? -15.529 1.064 -9.295 1.00 13.94 129 ALA A C 1
ATOM 878 O O . ALA A 1 109 ? -14.717 0.627 -10.124 1.00 14.59 129 ALA A O 1
ATOM 880 N N . PHE A 1 110 ? -16.739 0.502 -9.081 1.00 12.50 130 PHE A N 1
ATOM 881 C CA . PHE A 1 110 ? -17.190 -0.664 -9.840 1.00 12.80 130 PHE A CA 1
ATOM 882 C C . PHE A 1 110 ? -17.370 -0.219 -11.309 1.00 14.19 130 PHE A C 1
ATOM 883 O O . PHE A 1 110 ? -16.927 -0.936 -12.213 1.00 14.21 130 PHE A O 1
ATOM 891 N N . ALA A 1 111 ? -17.962 0.958 -11.544 1.00 13.09 131 ALA A N 1
ATOM 892 C CA . ALA A 1 111 ? -18.152 1.439 -12.919 1.00 13.70 131 ALA A CA 1
ATOM 893 C C . ALA A 1 111 ? -16.804 1.687 -13.585 1.00 14.82 131 ALA A C 1
ATOM 894 O O . ALA A 1 111 ? -16.604 1.295 -14.739 1.00 15.54 131 ALA A O 1
ATOM 896 N N . ILE A 1 112 ? -15.874 2.365 -12.885 1.00 13.28 132 ILE A N 1
ATOM 897 C CA . ILE A 1 112 ? -14.542 2.632 -13.452 1.00 13.28 132 ILE A CA 1
ATOM 898 C C . ILE A 1 112 ? -13.874 1.294 -13.851 1.00 15.19 132 ILE A C 1
ATOM 899 O O . ILE A 1 112 ? -13.346 1.164 -14.971 1.00 15.03 132 ILE A O 1
ATOM 904 N N . SER A 1 113 ? -13.915 0.305 -12.969 1.00 12.28 133 SER A N 1
ATOM 905 C CA . SER A 1 113 ? -13.319 -1.004 -13.268 1.00 12.47 133 SER A CA 1
ATOM 906 C C . SER A 1 113 ? -14.008 -1.651 -14.460 1.00 15.62 133 SER A C 1
ATOM 907 O O . SER A 1 113 ? -13.345 -2.134 -15.381 1.00 14.97 133 SER A O 1
ATOM 910 N N . ALA A 1 114 ? -15.340 -1.639 -14.461 1.00 14.00 134 ALA A N 1
ATOM 911 C CA . ALA A 1 114 ? -16.086 -2.271 -15.549 1.00 14.20 134 ALA A CA 1
ATOM 912 C C . ALA A 1 114 ? -15.793 -1.586 -16.886 1.00 15.23 134 ALA A C 1
ATOM 913 O O . ALA A 1 114 ? -15.538 -2.256 -17.892 1.00 14.45 134 ALA A O 1
ATOM 915 N N . TYR A 1 115 ? -15.816 -0.254 -16.894 1.00 12.50 135 TYR A N 1
ATOM 916 C CA . TYR A 1 115 ? -15.598 0.487 -18.125 1.00 13.11 135 TYR A CA 1
ATOM 917 C C . TYR A 1 115 ? -14.158 0.328 -18.624 1.00 14.68 135 TYR A C 1
ATOM 918 O O . TYR A 1 115 ? -13.946 0.108 -19.818 1.00 15.50 135 TYR A O 1
ATOM 927 N N . HIS A 1 116 ? -13.173 0.378 -17.723 1.00 13.49 136 HIS A N 1
ATOM 928 C CA . HIS A 1 116 ? -11.766 0.174 -18.127 1.00 14.99 136 HIS A CA 1
ATOM 929 C C . HIS A 1 116 ? -11.585 -1.227 -18.718 1.00 15.76 136 HIS A C 1
ATOM 930 O O . HIS A 1 116 ? -10.841 -1.391 -19.683 1.00 17.19 136 HIS A O 1
ATOM 937 N N . THR A 1 117 ? -12.243 -2.245 -18.116 1.00 13.94 137 THR A N 1
ATOM 938 C CA . THR A 1 117 ? -12.087 -3.636 -18.563 1.00 13.59 137 THR A CA 1
ATOM 939 C C . THR A 1 117 ? -12.790 -3.881 -19.904 1.00 14.97 137 THR A C 1
ATOM 940 O O . THR A 1 117 ? -12.307 -4.662 -20.736 1.00 15.44 137 THR A O 1
ATOM 944 N N . TYR A 1 118 ? -13.921 -3.180 -20.117 1.00 12.86 138 TYR A N 1
ATOM 945 C CA . TYR A 1 118 ? -14.689 -3.327 -21.342 1.00 12.86 138 TYR A CA 1
ATOM 946 C C . TYR A 1 118 ? -14.040 -2.657 -22.531 1.00 15.46 138 TYR A C 1
ATOM 947 O O . TYR A 1 118 ? -14.104 -3.185 -23.650 1.00 15.34 138 TYR A O 1
ATOM 956 N N . ILE A 1 119 ? -13.464 -1.468 -22.323 1.00 14.55 139 ILE A N 1
ATOM 957 C CA . ILE A 1 119 ? -12.886 -0.703 -23.441 1.00 13.81 139 ILE A CA 1
ATOM 958 C C . ILE A 1 119 ? -12.069 -1.518 -24.461 1.00 15.24 139 ILE A C 1
ATOM 959 O O . ILE A 1 119 ? -12.411 -1.483 -25.665 1.00 16.45 139 ILE A O 1
ATOM 964 N N . PRO A 1 120 ? -11.054 -2.296 -24.036 1.00 15.62 140 PRO A N 1
ATOM 965 C CA . PRO A 1 120 ? -10.245 -3.037 -25.032 1.00 16.75 140 PRO A CA 1
ATOM 966 C C . PRO A 1 120 ? -10.930 -4.170 -25.788 1.00 18.56 140 PRO A C 1
ATOM 967 O O . PRO A 1 120 ? -10.386 -4.650 -26.790 1.00 20.90 140 PRO A O 1
ATOM 971 N N . VAL A 1 121 ? -12.116 -4.589 -25.323 1.00 15.10 141 VAL A N 1
ATOM 972 C CA . VAL A 1 121 ? -12.855 -5.671 -25.977 1.00 14.97 141 VAL A CA 1
ATOM 973 C C . VAL A 1 121 ? -14.199 -5.182 -26.547 1.00 17.46 141 VAL A C 1
ATOM 974 O O . VAL A 1 121 ? -15.039 -5.995 -26.924 1.00 17.42 141 VAL A O 1
ATOM 978 N N . SER A 1 122 ? -14.386 -3.847 -26.624 1.00 15.28 142 SER A N 1
ATOM 979 C CA . SER A 1 122 ? -15.648 -3.263 -27.091 1.00 14.59 142 SER A CA 1
ATOM 980 C C . SER A 1 122 ? -15.667 -2.994 -28.588 1.00 18.49 142 SER A C 1
ATOM 981 O O . SER A 1 122 ? -14.627 -2.808 -29.227 1.00 18.90 142 SER A O 1
ATOM 984 N N . ASP A 1 123 ? -16.887 -2.926 -29.136 1.00 16.48 143 ASP A N 1
ATOM 985 C CA . ASP A 1 123 ? -17.091 -2.596 -30.532 1.00 17.65 143 ASP A CA 1
ATOM 986 C C . ASP A 1 123 ? -16.718 -1.112 -30.737 1.00 20.25 143 ASP A C 1
ATOM 987 O O . ASP A 1 123 ? -16.682 -0.349 -29.767 1.00 19.72 143 ASP A O 1
ATOM 992 N N . PRO A 1 124 ? -16.386 -0.687 -31.967 1.00 18.33 144 PRO A N 1
ATOM 993 C CA . PRO A 1 124 ? -15.904 0.699 -32.153 1.00 19.38 144 PRO A CA 1
ATOM 994 C C . PRO A 1 124 ? -16.833 1.809 -31.673 1.00 21.60 144 PRO A C 1
ATOM 995 O O . PRO A 1 124 ? -16.343 2.830 -31.175 1.00 21.32 144 PRO A O 1
ATOM 999 N N . PHE A 1 125 ? -18.160 1.606 -31.794 1.00 17.51 145 PHE A N 1
ATOM 1000 C CA . PHE A 1 125 ? -19.124 2.629 -31.382 1.00 18.13 145 PHE A CA 1
ATOM 1001 C C . PHE A 1 125 ? -19.138 2.721 -29.856 1.00 20.17 145 PHE A C 1
ATOM 1002 O O . PHE A 1 125 ? -18.942 3.805 -29.286 1.00 19.58 145 PHE A O 1
ATOM 1010 N N . ALA A 1 126 ? -19.309 1.569 -29.190 1.00 16.31 146 ALA A N 1
ATOM 1011 C CA . ALA A 1 126 ? -19.351 1.574 -27.720 1.00 14.47 146 ALA A CA 1
ATOM 1012 C C . ALA A 1 126 ? -18.015 1.990 -27.117 1.00 17.12 146 ALA A C 1
ATOM 1013 O O . ALA A 1 126 ? -17.989 2.557 -26.032 1.00 16.72 146 ALA A O 1
ATOM 1015 N N . ARG A 1 127 ? -16.906 1.704 -27.810 1.00 16.74 147 ARG A N 1
ATOM 1016 C CA . ARG A 1 127 ? -15.585 2.050 -27.268 1.00 17.06 147 ARG A CA 1
ATOM 1017 C C . ARG A 1 127 ? -15.478 3.568 -27.077 1.00 18.22 147 ARG A C 1
ATOM 1018 O O . ARG A 1 127 ? -15.076 4.017 -26.012 1.00 18.84 147 ARG A O 1
ATOM 1026 N N . LYS A 1 128 ? -15.861 4.349 -28.104 1.00 17.78 148 LYS A N 1
ATOM 1027 C CA . LYS A 1 128 ? -15.812 5.809 -28.002 1.00 17.93 148 LYS A CA 1
ATOM 1028 C C . LYS A 1 128 ? -16.741 6.309 -26.907 1.00 20.05 148 LYS A C 1
ATOM 1029 O O . LYS A 1 128 ? -16.347 7.200 -26.146 1.00 19.89 148 LYS A O 1
ATOM 1032 N N . ILE A 1 129 ? -17.973 5.749 -26.813 1.00 16.61 149 ILE A N 1
ATOM 1033 C CA A ILE A 1 129 ? -18.880 6.207 -25.756 0.50 16.10 149 ILE A CA 1
ATOM 1034 C CA B ILE A 1 129 ? -18.930 6.141 -25.765 0.50 15.71 149 ILE A CA 1
ATOM 1035 C C . ILE A 1 129 ? -18.288 5.893 -24.391 1.00 18.00 149 ILE A C 1
ATOM 1036 O O . ILE A 1 129 ? -18.279 6.775 -23.545 1.00 17.79 149 ILE A O 1
ATOM 1045 N N . THR A 1 130 ? -17.755 4.668 -24.186 1.00 14.89 150 THR A N 1
ATOM 1046 C CA . THR A 1 130 ? -17.190 4.290 -22.892 1.00 13.91 150 THR A CA 1
ATOM 1047 C C . THR A 1 130 ? -15.982 5.123 -22.524 1.00 17.44 150 THR A C 1
ATOM 1048 O O . THR A 1 130 ? -15.858 5.530 -21.380 1.00 17.30 150 THR A O 1
ATOM 1052 N N . GLU A 1 131 ? -15.079 5.366 -23.494 1.00 17.06 151 GLU A N 1
ATOM 1053 C CA . GLU A 1 131 ? -13.908 6.197 -23.213 1.00 18.22 151 GLU A CA 1
ATOM 1054 C C . GLU A 1 131 ? -14.350 7.584 -22.750 1.00 20.97 151 GLU A C 1
ATOM 1055 O O . GLU A 1 131 ? -13.737 8.133 -21.832 1.00 21.80 151 GLU A O 1
ATOM 1061 N N . GLY A 1 132 ? -15.462 8.061 -23.312 1.00 19.24 152 GLY A N 1
ATOM 1062 C CA . GLY A 1 132 ? -16.052 9.361 -23.011 1.00 20.53 152 GLY A CA 1
ATOM 1063 C C . GLY A 1 132 ? -16.830 9.490 -21.724 1.00 27.29 152 GLY A C 1
ATOM 1064 O O . GLY A 1 132 ? -17.259 10.610 -21.401 1.00 31.37 152 GLY A O 1
ATOM 1065 N N . VAL A 1 133 ? -17.063 8.348 -21.010 1.00 18.08 153 VAL A N 1
ATOM 1066 C CA A VAL A 1 133 ? -17.780 8.269 -19.729 0.50 16.69 153 VAL A CA 1
ATOM 1067 C CA B VAL A 1 133 ? -17.761 8.370 -19.719 0.50 17.88 153 VAL A CA 1
ATOM 1068 C C . VAL A 1 133 ? -16.776 8.156 -18.565 1.00 20.92 153 VAL A C 1
ATOM 1069 O O . VAL A 1 133 ? -17.017 8.660 -17.467 1.00 19.49 153 VAL A O 1
ATOM 1076 N N . VAL A 1 134 ? -15.684 7.396 -18.774 1.00 22.31 154 VAL A N 1
ATOM 1077 C CA . VAL A 1 134 ? -14.728 7.118 -17.682 1.00 24.21 154 VAL A CA 1
ATOM 1078 C C . VAL A 1 134 ? -14.187 8.346 -16.928 1.00 24.45 154 VAL A C 1
ATOM 1079 O O . VAL A 1 134 ? -14.128 8.313 -15.688 1.00 22.08 154 VAL A O 1
ATOM 1083 N N . LYS A 1 135 ? -13.804 9.431 -17.651 1.00 23.05 155 LYS A N 1
ATOM 1084 C CA . LYS A 1 135 ? -13.285 10.636 -16.992 1.00 23.13 155 LYS A CA 1
ATOM 1085 C C . LYS A 1 135 ? -14.293 11.195 -16.017 1.00 23.91 155 LYS A C 1
ATOM 1086 O O . LYS A 1 135 ? -13.920 11.623 -14.921 1.00 24.81 155 LYS A O 1
ATOM 1088 N N . ASP A 1 136 ? -15.591 11.161 -16.388 1.00 18.38 156 ASP A N 1
ATOM 1089 C CA . ASP A 1 136 ? -16.621 11.671 -15.475 1.00 17.02 156 ASP A CA 1
ATOM 1090 C C . ASP A 1 136 ? -16.697 10.845 -14.206 1.00 19.18 156 ASP A C 1
ATOM 1091 O O . ASP A 1 136 ? -16.972 11.390 -13.135 1.00 19.11 156 ASP A O 1
ATOM 1096 N N . GLU A 1 137 ? -16.549 9.517 -14.326 1.00 16.13 157 GLU A N 1
ATOM 1097 C CA . GLU A 1 137 ? -16.631 8.689 -13.121 1.00 15.55 157 GLU A CA 1
ATOM 1098 C C . GLU A 1 137 ? -15.511 9.018 -12.142 1.00 17.62 157 GLU A C 1
ATOM 1099 O O . GLU A 1 137 ? -15.768 9.046 -10.945 1.00 17.48 157 GLU A O 1
ATOM 1105 N N . TYR A 1 138 ? -14.293 9.360 -12.642 1.00 17.20 158 TYR A N 1
ATOM 1106 C CA . TYR A 1 138 ? -13.239 9.814 -11.730 1.00 17.29 158 TYR A CA 1
ATOM 1107 C C . TYR A 1 138 ? -13.656 11.123 -11.038 1.00 18.19 158 TYR A C 1
ATOM 1108 O O . TYR A 1 138 ? -13.380 11.300 -9.852 1.00 18.34 158 TYR A O 1
ATOM 1117 N N . THR A 1 139 ? -14.350 12.015 -11.748 1.00 14.70 159 THR A N 1
ATOM 1118 C CA . THR A 1 139 ? -14.857 13.257 -11.127 1.00 13.85 159 THR A CA 1
ATOM 1119 C C . THR A 1 139 ? -15.811 12.919 -9.965 1.00 15.91 159 THR A C 1
ATOM 1120 O O . THR A 1 139 ? -15.765 13.563 -8.919 1.00 15.82 159 THR A O 1
ATOM 1124 N N . HIS A 1 140 ? -16.654 11.888 -10.138 1.00 14.44 160 HIS A N 1
ATOM 1125 C CA . HIS A 1 140 ? -17.632 11.487 -9.127 1.00 13.03 160 HIS A CA 1
ATOM 1126 C C . HIS A 1 140 ? -16.920 10.885 -7.925 1.00 14.98 160 HIS A C 1
ATOM 1127 O O . HIS A 1 140 ? -17.226 11.253 -6.784 1.00 14.91 160 HIS A O 1
ATOM 1134 N N . LEU A 1 141 ? -15.956 9.990 -8.186 1.00 12.99 161 LEU A N 1
ATOM 1135 C CA . LEU A 1 141 ? -15.151 9.398 -7.110 1.00 14.19 161 LEU A CA 1
ATOM 1136 C C . LEU A 1 141 ? -14.448 10.532 -6.332 1.00 14.85 161 LEU A C 1
ATOM 1137 O O . LEU A 1 141 ? -14.475 10.545 -5.093 1.00 15.62 161 LEU A O 1
ATOM 1142 N N . ASN A 1 142 ? -13.869 11.506 -7.054 1.00 13.79 162 ASN A N 1
ATOM 1143 C CA . ASN A 1 142 ? -13.179 12.630 -6.399 1.00 14.00 162 ASN A CA 1
ATOM 1144 C C . ASN A 1 142 ? -14.126 13.441 -5.510 1.00 17.03 162 ASN A C 1
ATOM 1145 O O . ASN A 1 142 ? -13.746 13.875 -4.411 1.00 17.52 162 ASN A O 1
ATOM 1150 N N . TYR A 1 143 ? -15.364 13.665 -5.987 1.00 14.94 163 TYR A N 1
ATOM 1151 C CA . TYR A 1 143 ? -16.370 14.387 -5.211 1.00 15.30 163 TYR A CA 1
ATOM 1152 C C . TYR A 1 143 ? -16.647 13.655 -3.887 1.00 16.36 163 TYR A C 1
ATOM 1153 O O . TYR A 1 143 ? -16.620 14.292 -2.820 1.00 16.72 163 TYR A O 1
ATOM 1162 N N . GLY A 1 144 ? -16.885 12.344 -3.953 1.00 14.23 164 GLY A N 1
ATOM 1163 C CA . GLY A 1 144 ? -17.167 11.562 -2.746 1.00 13.60 164 GLY A CA 1
ATOM 1164 C C . GLY A 1 144 ? -15.974 11.525 -1.809 1.00 17.00 164 GLY A C 1
ATOM 1165 O O . GLY A 1 144 ? -16.133 11.724 -0.591 1.00 17.34 164 GLY A O 1
ATOM 1166 N N . GLU A 1 145 ? -14.768 11.281 -2.367 1.00 14.91 165 GLU A N 1
ATOM 1167 C CA . GLU A 1 145 ? -13.511 11.285 -1.603 1.00 16.77 165 GLU A CA 1
ATOM 1168 C C . GLU A 1 145 ? -13.375 12.605 -0.859 1.00 19.27 165 GLU A C 1
ATOM 1169 O O . GLU A 1 145 ? -13.053 12.598 0.325 1.00 18.59 165 GLU A O 1
ATOM 1175 N N . ALA A 1 146 ? -13.579 13.745 -1.558 1.00 17.50 166 ALA A N 1
ATOM 1176 C CA . ALA A 1 146 ? -13.388 15.052 -0.943 1.00 17.33 166 ALA A CA 1
ATOM 1177 C C . ALA A 1 146 ? -14.308 15.294 0.245 1.00 18.07 166 ALA A C 1
ATOM 1178 O O . ALA A 1 146 ? -13.840 15.751 1.308 1.00 18.18 166 ALA A O 1
ATOM 1180 N N . TRP A 1 147 ? -15.601 14.933 0.107 1.00 15.30 167 TRP A N 1
ATOM 1181 C CA . TRP A 1 147 ? -16.539 15.155 1.209 1.00 16.08 167 TRP A CA 1
ATOM 1182 C C . TRP A 1 147 ? -16.209 14.247 2.382 1.00 18.01 167 TRP A C 1
ATOM 1183 O O . TRP A 1 147 ? -16.195 14.691 3.537 1.00 17.64 167 TRP A O 1
ATOM 1194 N N . LEU A 1 148 ? -15.942 12.975 2.083 1.00 15.63 168 LEU A N 1
ATOM 1195 C CA . LEU A 1 148 ? -15.643 12.034 3.172 1.00 15.21 168 LEU A CA 1
ATOM 1196 C C . LEU A 1 148 ? -14.318 12.391 3.869 1.00 18.53 168 LEU A C 1
ATOM 1197 O O . LEU A 1 148 ? -14.225 12.304 5.094 1.00 19.77 168 LEU A O 1
ATOM 1202 N N . LYS A 1 149 ? -13.326 12.889 3.098 1.00 16.63 169 LYS A N 1
ATOM 1203 C CA . LYS A 1 149 ? -12.042 13.322 3.669 1.00 17.07 169 LYS A CA 1
ATOM 1204 C C . LYS A 1 149 ? -12.260 14.495 4.637 1.00 20.23 169 LYS A C 1
ATOM 1205 O O . LYS A 1 149 ? -11.693 14.527 5.744 1.00 21.21 169 LYS A O 1
ATOM 1211 N N . ALA A 1 150 ? -13.104 15.453 4.218 1.00 18.33 170 ALA A N 1
ATOM 1212 C CA . ALA A 1 150 ? -13.377 16.635 5.029 1.00 18.87 170 ALA A CA 1
ATOM 1213 C C . ALA A 1 150 ? -14.155 16.316 6.292 1.00 24.12 170 ALA A C 1
ATOM 1214 O O . ALA A 1 150 ? -14.025 17.052 7.277 1.00 24.56 170 ALA A O 1
ATOM 1216 N N . ASN A 1 151 ? -14.961 15.229 6.277 1.00 20.88 171 ASN A N 1
ATOM 1217 C CA . ASN A 1 151 ? -15.828 14.861 7.398 1.00 21.52 171 ASN A CA 1
ATOM 1218 C C . ASN A 1 151 ? -15.428 13.557 8.101 1.00 24.24 171 ASN A C 1
ATOM 1219 O O . ASN A 1 151 ? -16.205 13.047 8.915 1.00 23.70 171 ASN A O 1
ATOM 1224 N N . LEU A 1 152 ? -14.217 13.043 7.836 1.00 21.00 172 LEU A N 1
ATOM 1225 C CA . LEU A 1 152 ? -13.806 11.736 8.359 1.00 21.08 172 LEU A CA 1
ATOM 1226 C C . LEU A 1 152 ? -13.906 11.585 9.863 1.00 25.85 172 LEU A C 1
ATOM 1227 O O . LEU A 1 152 ? -14.399 10.562 10.340 1.00 24.68 172 LEU A O 1
ATOM 1232 N N . GLU A 1 153 ? -13.475 12.603 10.604 1.00 25.39 173 GLU A N 1
ATOM 1233 C CA . GLU A 1 153 ? -13.489 12.493 12.061 1.00 27.89 173 GLU A CA 1
ATOM 1234 C C . GLU A 1 153 ? -14.869 12.339 12.704 1.00 33.60 173 GLU A C 1
ATOM 1235 O O . GLU A 1 153 ? -14.961 11.830 13.821 1.00 36.47 173 GLU A O 1
ATOM 1241 N N . SER A 1 154 ? -15.932 12.730 11.995 1.00 27.54 174 SER A N 1
ATOM 1242 C CA . SER A 1 154 ? -17.301 12.597 12.485 1.00 27.46 174 SER A CA 1
ATOM 1243 C C . SER A 1 154 ? -17.991 11.337 11.963 1.00 29.81 174 SER A C 1
ATOM 1244 O O . SER A 1 154 ? -19.031 10.947 12.502 1.00 29.91 174 SER A O 1
ATOM 1247 N N . CYS A 1 155 ? -17.455 10.729 10.887 1.00 24.28 175 CYS A N 1
ATOM 1248 C CA . CYS A 1 155 ? -18.147 9.585 10.283 1.00 22.62 175 CYS A CA 1
ATOM 1249 C C . CYS A 1 155 ? -17.364 8.286 10.099 1.00 26.25 175 CYS A C 1
ATOM 1250 O O . CYS A 1 155 ? -17.861 7.370 9.424 1.00 23.12 175 CYS A O 1
ATOM 1253 N N A ARG A 1 156 ? -16.184 8.184 10.737 0.50 24.36 176 ARG A N 1
ATOM 1254 N N B ARG A 1 156 ? -16.158 8.177 10.675 0.50 23.07 176 ARG A N 1
ATOM 1255 C CA A ARG A 1 156 ? -15.306 7.011 10.689 0.50 23.86 176 ARG A CA 1
ATOM 1256 C CA B ARG A 1 156 ? -15.346 6.964 10.517 0.50 21.78 176 ARG A CA 1
ATOM 1257 C C A ARG A 1 156 ? -16.050 5.697 10.891 0.50 26.48 176 ARG A C 1
ATOM 1258 C C B ARG A 1 156 ? -16.097 5.661 10.848 0.50 25.22 176 ARG A C 1
ATOM 1259 O O A ARG A 1 156 ? -15.996 4.817 10.029 0.50 26.01 176 ARG A O 1
ATOM 1260 O O B ARG A 1 156 ? -16.099 4.749 10.015 0.50 24.32 176 ARG A O 1
ATOM 1275 N N . GLU A 1 157 ? -16.723 5.563 12.045 1.00 22.97 177 GLU A N 1
ATOM 1276 C CA . GLU A 1 157 ? -17.456 4.343 12.422 1.00 22.88 177 GLU A CA 1
ATOM 1277 C C . GLU A 1 157 ? -18.585 4.014 11.461 1.00 24.08 177 GLU A C 1
ATOM 1278 O O . GLU A 1 157 ? -18.727 2.856 11.055 1.00 22.90 177 GLU A O 1
ATOM 1284 N N . GLU A 1 158 ? -19.330 5.046 11.034 1.00 20.06 178 GLU A N 1
ATOM 1285 C CA . GLU A 1 158 ? -20.400 4.843 10.059 1.00 18.99 178 GLU A CA 1
ATOM 1286 C C . GL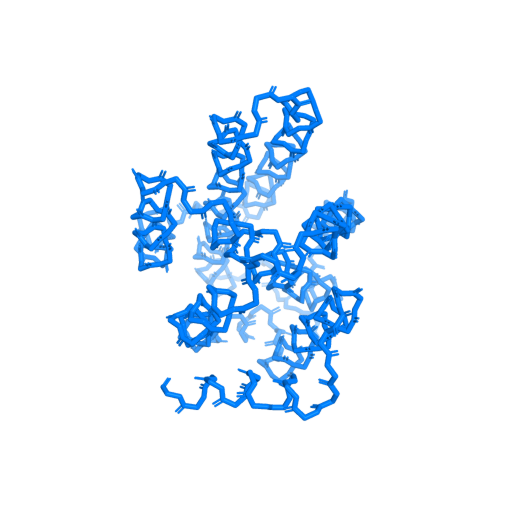U A 1 158 ? -19.834 4.298 8.747 1.00 20.30 178 GLU A C 1
ATOM 1287 O O . GLU A 1 158 ? -20.425 3.387 8.161 1.00 19.64 178 GLU A O 1
ATOM 1293 N N . LEU A 1 159 ? -18.696 4.843 8.281 1.00 19.06 179 LEU A N 1
ATOM 1294 C CA . LEU A 1 159 ? -18.078 4.342 7.028 1.00 18.00 179 LEU A CA 1
ATOM 1295 C C . LEU A 1 159 ? -17.633 2.896 7.152 1.00 19.66 179 LEU A C 1
ATOM 1296 O O . LEU A 1 159 ? -17.806 2.113 6.209 1.00 18.67 179 LEU A O 1
ATOM 1301 N N . LEU A 1 160 ? -17.075 2.514 8.327 1.00 19.01 180 LEU A N 1
ATOM 1302 C CA . LEU A 1 160 ? -16.658 1.123 8.532 1.00 18.87 180 LEU A CA 1
ATOM 1303 C C . LEU A 1 160 ? -17.878 0.202 8.475 1.00 19.68 180 LEU A C 1
ATOM 1304 O O . LEU A 1 160 ? -17.811 -0.841 7.836 1.00 18.70 180 LEU A O 1
ATOM 1309 N N . GLU A 1 161 ? -19.014 0.644 9.061 1.00 17.49 181 GLU A N 1
ATOM 1310 C CA . GLU A 1 161 ? -20.265 -0.118 9.021 1.00 17.72 181 GLU A CA 1
ATOM 1311 C C . GLU A 1 161 ? -20.804 -0.183 7.579 1.00 18.06 181 GLU A C 1
ATOM 1312 O O . GLU A 1 161 ? -21.173 -1.265 7.110 1.00 17.96 181 GLU A O 1
ATOM 1318 N N . ALA A 1 162 ? -20.847 0.967 6.879 1.00 16.07 182 ALA A N 1
ATOM 1319 C CA . ALA A 1 162 ? -21.345 1.001 5.496 1.00 15.29 182 ALA A CA 1
ATOM 1320 C C . ALA A 1 162 ? -20.499 0.084 4.613 1.00 18.18 182 ALA A C 1
ATOM 1321 O O . ALA A 1 162 ? -21.035 -0.643 3.773 1.00 16.82 182 ALA A O 1
ATOM 1323 N N . ASN A 1 163 ? -19.181 0.078 4.828 1.00 14.97 183 ASN A N 1
ATOM 1324 C CA . ASN A 1 163 ? -18.329 -0.811 4.037 1.00 14.94 183 ASN A CA 1
ATOM 1325 C C . ASN A 1 163 ? -18.657 -2.288 4.351 1.00 16.78 183 ASN A C 1
ATOM 1326 O O . ASN A 1 163 ? -18.789 -3.094 3.429 1.00 16.04 183 ASN A O 1
ATOM 1331 N N A ARG A 1 164 ? -18.761 -2.632 5.649 0.50 14.88 184 ARG A N 1
ATOM 1332 N N B ARG A 1 164 ? -18.751 -2.664 5.645 0.50 14.27 184 ARG A N 1
ATOM 1333 C CA A ARG A 1 164 ? -19.055 -3.991 6.098 0.50 14.91 184 ARG A CA 1
ATOM 1334 C CA B ARG A 1 164 ? -19.034 -4.063 5.990 0.50 13.87 184 ARG A CA 1
ATOM 1335 C C A ARG A 1 164 ? -20.344 -4.505 5.440 0.50 17.67 184 ARG A C 1
ATOM 1336 C C B ARG A 1 164 ? -20.354 -4.527 5.388 0.50 16.90 184 ARG A C 1
ATOM 1337 O O A ARG A 1 164 ? -20.409 -5.667 5.035 0.50 17.48 184 ARG A O 1
ATOM 1338 O O B ARG A 1 164 ? -20.462 -5.688 4.997 0.50 16.70 184 ARG A O 1
ATOM 1353 N N . GLU A 1 165 ? -21.364 -3.638 5.371 1.00 15.08 185 GLU A N 1
ATOM 1354 C CA . GLU A 1 165 ? -22.681 -3.993 4.864 1.00 16.42 185 GLU A CA 1
ATOM 1355 C C . GLU A 1 165 ? -22.743 -4.078 3.368 1.00 16.95 185 GLU A C 1
ATOM 1356 O O . GLU A 1 165 ? -23.423 -4.959 2.831 1.00 17.96 185 GLU A O 1
ATOM 1362 N N . ASN A 1 166 ? -22.053 -3.144 2.677 1.00 14.15 186 ASN A N 1
ATOM 1363 C CA . ASN A 1 166 ? -22.190 -2.989 1.239 1.00 13.74 186 ASN A CA 1
ATOM 1364 C C . ASN A 1 166 ? -21.088 -3.546 0.356 1.00 15.54 186 ASN A C 1
ATOM 1365 O O . ASN A 1 166 ? -21.364 -3.901 -0.786 1.00 14.78 186 ASN A O 1
ATOM 1370 N N . LEU A 1 167 ? -19.840 -3.604 0.849 1.00 13.38 187 LEU A N 1
ATOM 1371 C CA . LEU A 1 167 ? -18.779 -4.205 0.013 1.00 13.83 187 LEU A CA 1
ATOM 1372 C C . LEU A 1 167 ? -19.144 -5.652 -0.406 1.00 16.30 187 LEU A C 1
ATOM 1373 O O . LEU A 1 167 ? -18.976 -5.971 -1.586 1.00 15.44 187 LEU A O 1
ATOM 1378 N N . PRO A 1 168 ? -19.722 -6.504 0.471 1.00 14.04 188 PRO A N 1
ATOM 1379 C CA . PRO A 1 168 ? -20.102 -7.874 0.033 1.00 14.05 188 PRO A CA 1
ATOM 1380 C C . PRO A 1 168 ? -21.167 -7.845 -1.065 1.00 17.00 188 PRO A C 1
ATOM 1381 O O . PRO A 1 168 ? -21.218 -8.777 -1.867 1.00 17.15 188 PRO A O 1
ATOM 1385 N N . LEU A 1 169 ? -22.007 -6.791 -1.103 1.00 14.41 189 LEU A N 1
ATOM 1386 C CA . LEU A 1 169 ? -23.026 -6.683 -2.168 1.00 14.29 189 LEU A CA 1
ATOM 1387 C C . LEU A 1 169 ? -22.362 -6.435 -3.504 1.00 16.58 189 LEU A C 1
ATOM 1388 O O . LEU A 1 169 ? -22.816 -6.970 -4.529 1.00 16.33 189 LEU A O 1
ATOM 1393 N N . ILE A 1 170 ? -21.292 -5.622 -3.527 1.00 14.42 190 ILE A N 1
ATOM 1394 C CA . ILE A 1 170 ? -20.524 -5.426 -4.765 1.00 13.81 190 ILE A CA 1
ATOM 1395 C C . ILE A 1 170 ? -19.891 -6.735 -5.196 1.00 17.53 190 ILE A C 1
ATOM 1396 O O . ILE A 1 170 ? -19.921 -7.066 -6.381 1.00 16.55 190 ILE A O 1
ATOM 1401 N N . ARG A 1 171 ? -19.347 -7.503 -4.245 1.00 15.15 191 ARG A N 1
ATOM 1402 C CA . ARG A 1 171 ? -18.742 -8.776 -4.604 1.00 16.40 191 ARG A CA 1
ATOM 1403 C C . ARG A 1 171 ? -19.796 -9.725 -5.193 1.00 17.77 191 ARG A C 1
ATOM 1404 O O . ARG A 1 171 ? -19.542 -10.385 -6.194 1.00 17.03 191 ARG A O 1
ATOM 1412 N N . ARG A 1 172 ? -20.989 -9.754 -4.599 1.00 14.64 192 ARG A N 1
ATOM 1413 C CA . ARG A 1 172 ? -22.069 -10.601 -5.115 1.00 14.18 192 ARG A CA 1
ATOM 1414 C C . ARG A 1 172 ? -22.437 -10.149 -6.526 1.00 16.86 192 ARG A C 1
ATOM 1415 O O . ARG A 1 172 ? -22.641 -11.006 -7.395 1.00 17.78 192 ARG A O 1
ATOM 1423 N N . MET A 1 173 ? -22.489 -8.829 -6.753 1.00 13.92 193 MET A N 1
ATOM 1424 C CA . MET A 1 173 ? -22.793 -8.295 -8.085 1.00 13.78 193 MET A CA 1
ATOM 1425 C C . MET A 1 173 ? -21.731 -8.762 -9.101 1.00 18.08 193 MET A C 1
ATOM 1426 O O . MET A 1 173 ? -22.093 -9.196 -10.198 1.00 18.19 193 MET A O 1
ATOM 1431 N N . LEU A 1 174 ? -20.442 -8.710 -8.706 1.00 17.61 194 LEU A N 1
ATOM 1432 C CA . LEU A 1 174 ? -19.319 -9.167 -9.558 1.00 17.93 194 LEU A CA 1
ATOM 1433 C C . LEU A 1 174 ? -19.494 -10.673 -9.857 1.00 20.61 194 LEU A C 1
ATOM 1434 O O . LEU A 1 174 ? -19.354 -11.108 -11.003 1.00 19.62 194 LEU A O 1
ATOM 1439 N N . ASP A 1 175 ? -19.866 -11.470 -8.843 1.00 16.08 195 ASP A N 1
ATOM 1440 C CA . ASP A 1 175 ? -20.071 -12.897 -9.053 1.00 15.97 195 ASP A CA 1
ATOM 1441 C C . ASP A 1 175 ? -21.220 -13.151 -10.016 1.00 20.06 195 ASP A C 1
ATOM 1442 O O . ASP A 1 175 ? -21.121 -14.019 -10.894 1.00 21.54 195 ASP A O 1
ATOM 1447 N N . GLN A 1 176 ? -22.290 -12.346 -9.904 1.00 16.68 196 GLN A N 1
ATOM 1448 C CA . GLN A 1 176 ? -23.465 -12.488 -10.734 1.00 16.59 196 GLN A CA 1
ATOM 1449 C C . GLN A 1 176 ? -23.224 -12.085 -12.191 1.00 20.78 196 GLN A C 1
ATOM 1450 O O . GLN A 1 176 ? -23.806 -12.712 -13.070 1.00 25.24 196 GLN A O 1
ATOM 1456 N N . VAL A 1 177 ? -22.389 -11.079 -12.443 1.00 17.69 197 VAL A N 1
ATOM 1457 C CA . VAL A 1 177 ? -22.168 -10.584 -13.801 1.00 18.32 197 VAL A CA 1
ATOM 1458 C C . VAL A 1 177 ? -21.041 -11.328 -14.526 1.00 19.08 197 VAL A C 1
ATOM 1459 O O . VAL A 1 177 ? -20.907 -11.182 -15.749 1.00 16.55 197 VAL A O 1
ATOM 1463 N N . ALA A 1 178 ? -20.235 -12.116 -13.783 1.00 17.09 198 ALA A N 1
ATOM 1464 C CA . ALA A 1 178 ? -19.035 -12.719 -14.350 1.00 16.51 198 ALA A CA 1
ATOM 1465 C C . ALA A 1 178 ? -19.244 -13.579 -15.585 1.00 17.39 198 ALA A C 1
ATOM 1466 O O . ALA A 1 178 ? -18.455 -13.469 -16.525 1.00 16.30 198 ALA A O 1
ATOM 1468 N N . GLY A 1 179 ? -20.317 -14.372 -15.614 1.00 15.40 199 GLY A N 1
ATOM 1469 C CA . GLY A 1 179 ? -20.585 -15.222 -16.774 1.00 15.58 199 GLY A CA 1
ATOM 1470 C C . GLY A 1 179 ? -20.801 -14.418 -18.039 1.00 17.58 199 GLY A C 1
ATOM 1471 O O . GLY A 1 179 ? -20.173 -14.668 -19.081 1.00 17.16 199 GLY A O 1
ATOM 1472 N N . ASP A 1 180 ? -21.718 -13.460 -17.961 1.00 14.96 200 ASP A N 1
ATOM 1473 C CA . ASP A 1 180 ? -22.002 -12.609 -19.121 1.00 13.79 200 ASP A CA 1
ATOM 1474 C C . ASP A 1 180 ? -20.789 -11.764 -19.464 1.00 15.09 200 ASP A C 1
ATOM 1475 O O . ASP A 1 180 ? -20.516 -11.517 -20.650 1.00 15.07 200 ASP A O 1
ATOM 1480 N N . ALA A 1 181 ? -20.064 -11.278 -18.439 1.00 13.84 201 ALA A N 1
ATOM 1481 C CA . ALA A 1 181 ? -18.885 -10.455 -18.737 1.00 14.08 201 ALA A CA 1
ATOM 1482 C C . ALA A 1 181 ? -17.849 -11.292 -19.483 1.00 15.74 201 ALA A C 1
ATOM 1483 O O . ALA A 1 181 ? -17.178 -10.776 -20.385 1.00 15.52 201 ALA A O 1
ATOM 1485 N N . ALA A 1 182 ? -17.733 -12.599 -19.154 1.00 14.21 202 ALA A N 1
ATOM 1486 C CA . ALA A 1 182 ? -16.773 -13.470 -19.872 1.00 13.78 202 ALA A CA 1
ATOM 1487 C C . ALA A 1 182 ? -17.186 -13.621 -21.348 1.00 15.40 202 ALA A C 1
ATOM 1488 O O . ALA A 1 182 ? -16.318 -13.694 -22.220 1.00 15.11 202 ALA A O 1
ATOM 1490 N N . VAL A 1 183 ? -18.502 -13.691 -21.643 1.00 13.65 203 VAL A N 1
ATOM 1491 C CA . VAL A 1 183 ? -18.945 -13.738 -23.053 1.00 14.22 203 VAL A CA 1
ATOM 1492 C C . VAL A 1 183 ? -18.451 -12.465 -23.766 1.00 15.51 203 VAL A C 1
ATOM 1493 O O . VAL A 1 183 ? -18.077 -12.511 -24.951 1.00 16.20 203 VAL A O 1
ATOM 1497 N N . LEU A 1 184 ? -18.451 -11.331 -23.027 1.00 13.90 204 LEU A N 1
ATOM 1498 C CA . LEU A 1 184 ? -17.977 -10.050 -23.563 1.00 13.84 204 LEU A CA 1
ATOM 1499 C C . LEU A 1 184 ? -16.455 -9.972 -23.603 1.00 16.52 204 LEU A C 1
ATOM 1500 O O . LEU A 1 184 ? -15.914 -8.912 -23.965 1.00 16.41 204 LEU A O 1
ATOM 1505 N N . GLN A 1 185 ? -15.761 -11.091 -23.268 1.00 14.78 205 GLN A N 1
ATOM 1506 C CA . GLN A 1 185 ? -14.300 -11.198 -23.283 1.00 14.02 205 GLN A CA 1
ATOM 1507 C C . GLN A 1 185 ? -13.629 -10.371 -22.199 1.00 16.90 205 GLN A C 1
ATOM 1508 O O . GLN A 1 185 ? -12.456 -9.974 -22.324 1.00 17.06 205 GLN A O 1
ATOM 1514 N N . MET A 1 186 ? -14.344 -10.219 -21.068 1.00 14.25 206 MET A N 1
ATOM 1515 C CA . MET A 1 186 ? -13.841 -9.512 -19.885 1.00 14.00 206 MET A CA 1
ATOM 1516 C C . MET A 1 186 ? -13.487 -10.549 -18.823 1.00 17.57 206 MET A C 1
ATOM 1517 O O . MET A 1 186 ? -14.321 -11.408 -18.504 1.00 16.90 206 MET A O 1
ATOM 1522 N N . ASP A 1 187 ? -12.262 -10.456 -18.265 1.00 15.88 207 ASP A N 1
ATOM 1523 C CA . ASP A 1 187 ? -11.774 -11.380 -17.232 1.00 16.09 207 ASP A CA 1
ATOM 1524 C C . ASP A 1 187 ? -12.228 -10.850 -15.859 1.00 18.88 207 ASP A C 1
ATOM 1525 O O . ASP A 1 187 ? -11.965 -9.684 -15.529 1.00 18.57 207 ASP A O 1
ATOM 1530 N N . LYS A 1 188 ? -12.885 -11.707 -15.067 1.00 17.23 208 LYS A N 1
ATOM 1531 C CA . LYS A 1 188 ? -13.358 -11.335 -13.714 1.00 15.57 208 LYS A CA 1
ATOM 1532 C C . LYS A 1 188 ? -12.204 -10.842 -12.832 1.00 19.03 208 LYS A C 1
ATOM 1533 O O . LYS A 1 188 ? -12.400 -9.924 -12.031 1.00 18.42 208 LYS A O 1
ATOM 1539 N N . GLU A 1 189 ? -11.006 -11.452 -12.966 1.00 18.18 209 GLU A N 1
ATOM 1540 C CA . GLU A 1 189 ? -9.844 -11.037 -12.164 1.00 18.27 209 GLU A CA 1
ATOM 1541 C C . GLU A 1 189 ? -9.422 -9.602 -12.463 1.00 19.75 209 GLU A C 1
ATOM 1542 O O . GLU A 1 189 ? -8.994 -8.885 -11.563 1.00 18.02 209 GLU A O 1
ATOM 1548 N N . ASP A 1 190 ? -9.554 -9.146 -13.732 1.00 17.49 210 ASP A N 1
ATOM 1549 C CA . ASP A 1 190 ? -9.251 -7.761 -14.062 1.00 17.71 210 ASP A CA 1
ATOM 1550 C C . ASP A 1 190 ? -10.307 -6.857 -13.432 1.00 18.88 210 ASP A C 1
ATOM 1551 O O . ASP A 1 190 ? -9.957 -5.795 -12.913 1.00 18.84 210 ASP A O 1
ATOM 1556 N N . LEU A 1 191 ? -11.592 -7.285 -13.437 1.00 15.72 211 LEU A N 1
ATOM 1557 C CA . LEU A 1 191 ? -12.681 -6.489 -12.838 1.00 15.52 211 LEU A CA 1
ATOM 1558 C C . LEU A 1 191 ? -12.415 -6.315 -11.333 1.00 17.26 211 LEU A C 1
ATOM 1559 O O . LEU A 1 191 ? -12.491 -5.209 -10.796 1.00 18.00 211 LEU A O 1
ATOM 1564 N N . ILE A 1 192 ? -12.061 -7.409 -10.653 1.00 16.10 212 ILE A N 1
ATOM 1565 C CA . ILE A 1 192 ? -11.796 -7.313 -9.224 1.00 15.07 212 ILE A CA 1
ATOM 1566 C C . ILE A 1 192 ? -10.576 -6.464 -8.928 1.00 18.25 212 ILE A C 1
ATOM 1567 O O . ILE A 1 192 ? -10.636 -5.619 -8.031 1.00 17.59 212 ILE A O 1
ATOM 1572 N N . GLU A 1 193 ? -9.459 -6.703 -9.629 1.00 15.94 213 GLU A N 1
ATOM 1573 C CA . GLU A 1 193 ? -8.227 -5.950 -9.378 1.00 16.09 213 GLU A CA 1
ATOM 1574 C C . GLU A 1 193 ? -8.449 -4.455 -9.550 1.00 18.58 213 GLU A C 1
ATOM 1575 O O . GLU A 1 193 ? -8.106 -3.675 -8.659 1.00 17.96 213 GLU A O 1
ATOM 1581 N N . ASP A 1 194 ? -9.038 -4.040 -10.699 1.00 15.31 214 ASP A N 1
ATOM 1582 C CA A ASP A 1 194 ? -9.250 -2.616 -10.950 0.50 15.42 214 ASP A CA 1
ATOM 1583 C CA B ASP A 1 194 ? -9.229 -2.609 -10.932 0.50 15.05 214 ASP A CA 1
ATOM 1584 C C . ASP A 1 194 ? -10.184 -1.983 -9.928 1.00 17.51 214 ASP A C 1
ATOM 1585 O O . ASP A 1 194 ? -9.981 -0.832 -9.551 1.00 17.53 214 ASP A O 1
ATOM 1594 N N . PHE A 1 195 ? -11.218 -2.720 -9.515 1.00 13.61 215 PHE A N 1
ATOM 1595 C CA . PHE A 1 195 ? -12.165 -2.221 -8.533 1.00 13.67 215 PHE A CA 1
ATOM 1596 C C . PHE A 1 195 ? -11.440 -2.013 -7.189 1.00 16.49 215 PHE A C 1
ATOM 1597 O O . PHE A 1 195 ? -11.596 -0.957 -6.569 1.00 16.81 215 PHE A O 1
ATOM 1605 N N . LEU A 1 196 ? -10.686 -3.025 -6.734 1.00 15.86 216 LEU A N 1
ATOM 1606 C CA . LEU A 1 196 ? -10.016 -2.899 -5.436 1.00 16.39 216 LEU A CA 1
ATOM 1607 C C . LEU A 1 196 ? -8.989 -1.791 -5.439 1.00 20.14 216 LEU A C 1
ATOM 1608 O O . LEU A 1 196 ? -8.893 -1.076 -4.444 1.00 21.32 216 LEU A O 1
ATOM 1613 N N . ILE A 1 197 ? -8.237 -1.602 -6.547 1.00 16.90 217 ILE A N 1
ATOM 1614 C CA . ILE A 1 197 ? -7.274 -0.508 -6.637 1.00 17.09 217 ILE A CA 1
ATOM 1615 C C . ILE A 1 197 ? -8.020 0.836 -6.555 1.00 19.46 217 ILE A C 1
ATOM 1616 O O . ILE A 1 197 ? -7.597 1.700 -5.794 1.00 19.59 217 ILE A O 1
ATOM 1621 N N . ALA A 1 198 ? -9.115 1.024 -7.332 1.00 15.91 218 ALA A N 1
ATOM 1622 C CA . ALA A 1 198 ? -9.815 2.298 -7.264 1.00 15.52 218 ALA A CA 1
ATOM 1623 C C . ALA A 1 198 ? -10.369 2.566 -5.858 1.00 18.33 218 ALA A C 1
ATOM 1624 O O . ALA A 1 198 ? -10.198 3.668 -5.310 1.00 19.26 218 ALA A O 1
ATOM 1626 N N . TYR A 1 199 ? -10.981 1.545 -5.255 1.00 16.80 219 TYR A N 1
ATOM 1627 C CA . TYR A 1 199 ? -11.586 1.693 -3.941 1.00 16.16 219 TYR A CA 1
ATOM 1628 C C . TYR A 1 199 ? -10.514 1.923 -2.871 1.00 18.43 219 TYR A C 1
ATOM 1629 O O . TYR A 1 199 ? -10.644 2.864 -2.078 1.00 18.64 219 TYR A O 1
ATOM 1638 N N . GLN A 1 200 ? -9.438 1.129 -2.869 1.00 17.27 220 GLN A N 1
ATOM 1639 C CA . GLN A 1 200 ? -8.354 1.307 -1.902 1.00 19.26 220 GLN A CA 1
ATOM 1640 C C . GLN A 1 200 ? -7.707 2.701 -2.044 1.00 21.89 220 GLN A C 1
ATOM 1641 O O . GLN A 1 200 ? -7.459 3.352 -1.027 1.00 20.76 220 GLN A O 1
ATOM 1647 N N . GLU A 1 201 ? -7.498 3.183 -3.278 1.00 17.88 221 GLU A N 1
ATOM 1648 C CA . GLU A 1 201 ? -6.943 4.526 -3.497 1.00 19.01 221 GLU A CA 1
ATOM 1649 C C . GLU A 1 201 ? -7.860 5.624 -2.953 1.00 20.38 221 GLU A C 1
ATOM 1650 O O . GLU A 1 201 ? -7.356 6.615 -2.396 1.00 19.88 221 GLU A O 1
ATOM 1656 N N . SER A 1 202 ? -9.202 5.448 -3.091 1.00 16.66 222 SER A N 1
ATOM 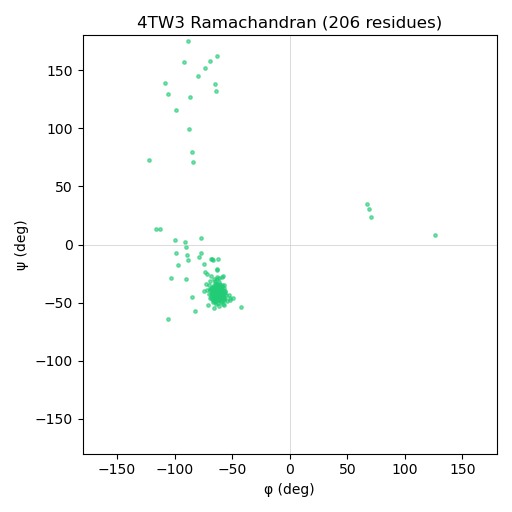1657 C CA A SER A 1 202 ? -10.165 6.422 -2.579 0.50 16.45 222 SER A CA 1
ATOM 1658 C CA B SER A 1 202 ? -10.148 6.438 -2.578 0.50 16.54 222 SER A CA 1
ATOM 1659 C C . SER A 1 202 ? -10.091 6.450 -1.056 1.00 18.85 222 SER A C 1
ATOM 1660 O O . SER A 1 202 ? -10.092 7.523 -0.453 1.00 17.09 222 SER A O 1
ATOM 1665 N N . LEU A 1 203 ? -10.017 5.246 -0.426 1.00 16.43 223 LEU A N 1
ATOM 1666 C CA . LEU A 1 203 ? -9.934 5.165 1.038 1.00 16.01 223 LEU A CA 1
ATOM 1667 C C . LEU A 1 203 ? -8.662 5.813 1.536 1.00 18.10 223 LEU A C 1
ATOM 1668 O O . LEU A 1 203 ? -8.688 6.475 2.581 1.00 19.32 223 LEU A O 1
ATOM 1673 N N . THR A 1 204 ? -7.541 5.628 0.806 1.00 17.21 224 THR A N 1
ATOM 1674 C CA . THR A 1 204 ? -6.267 6.248 1.181 1.00 18.22 224 THR A CA 1
ATOM 1675 C C . THR A 1 204 ? -6.447 7.782 1.141 1.00 20.74 224 THR A C 1
ATOM 1676 O O . THR A 1 204 ? -6.085 8.483 2.094 1.00 20.35 224 THR A O 1
ATOM 1680 N N . GLU A 1 205 ? -7.063 8.284 0.054 1.00 18.71 225 GLU A N 1
ATOM 1681 C CA . GLU A 1 205 ? -7.286 9.732 -0.076 1.00 18.25 225 GLU A CA 1
ATOM 1682 C C . GLU A 1 205 ? -8.134 10.280 1.061 1.00 20.21 225 GLU A C 1
ATOM 1683 O O . GLU A 1 205 ? -7.836 11.351 1.582 1.00 21.16 225 GLU A O 1
ATOM 1689 N N . ILE A 1 206 ? -9.181 9.538 1.455 1.00 16.67 226 ILE A N 1
ATOM 1690 C CA . ILE A 1 206 ? -10.071 9.935 2.543 1.00 16.31 226 ILE A CA 1
ATOM 1691 C C . ILE A 1 206 ? -9.317 10.049 3.877 1.00 20.27 226 ILE A C 1
ATOM 1692 O O . ILE A 1 206 ? -9.679 10.880 4.712 1.00 20.37 226 ILE A O 1
ATOM 1697 N N . GLY A 1 207 ? -8.302 9.198 4.083 1.00 19.15 227 GLY A N 1
ATOM 1698 C CA . GLY A 1 207 ? -7.522 9.251 5.315 1.00 19.99 227 GLY A CA 1
ATOM 1699 C C . GLY A 1 207 ? -7.391 7.961 6.098 1.00 22.31 227 GLY A C 1
ATOM 1700 O O . GLY A 1 207 ? -6.854 7.973 7.213 1.00 23.14 227 GLY A O 1
ATOM 1701 N N . PHE A 1 208 ? -7.854 6.839 5.528 1.00 18.62 228 PHE A N 1
ATOM 1702 C CA . PHE A 1 208 ? -7.689 5.558 6.219 1.00 18.23 228 PHE A CA 1
ATOM 1703 C C . PHE A 1 208 ? -6.268 5.056 6.014 1.00 22.78 228 PHE A C 1
ATOM 1704 O O . PHE A 1 208 ? -5.687 5.271 4.931 1.00 21.35 228 PHE A O 1
ATOM 1712 N N . ASN A 1 209 ? -5.701 4.393 7.042 1.00 20.88 229 ASN A N 1
ATOM 1713 C CA . ASN A 1 209 ? -4.339 3.872 6.928 1.00 21.12 229 ASN A CA 1
ATOM 1714 C C . ASN A 1 209 ? -4.334 2.451 6.336 1.00 24.28 229 ASN A C 1
ATOM 1715 O O . ASN A 1 209 ? -5.409 1.876 6.111 1.00 22.18 229 ASN A O 1
ATOM 1720 N N . THR A 1 210 ? -3.133 1.881 6.081 1.00 22.40 230 THR A N 1
ATOM 1721 C CA . THR A 1 210 ? -3.022 0.550 5.453 1.00 21.73 230 THR A CA 1
ATOM 1722 C C . THR A 1 210 ? -3.754 -0.542 6.233 1.00 22.37 230 THR A C 1
ATOM 1723 O O . THR A 1 210 ? -4.453 -1.349 5.612 1.00 22.36 230 THR A O 1
ATOM 1727 N N . ARG A 1 211 ? -3.633 -0.543 7.558 1.00 22.62 231 ARG A N 1
ATOM 1728 C CA . ARG A 1 211 ? -4.304 -1.561 8.378 1.00 21.84 231 ARG A CA 1
ATOM 1729 C C . ARG A 1 211 ? -5.805 -1.435 8.276 1.00 23.42 231 ARG A C 1
ATOM 1730 O O . ARG A 1 211 ? -6.487 -2.433 8.060 1.00 22.53 231 ARG A O 1
ATOM 1738 N N . GLU A 1 212 ? -6.313 -0.198 8.357 1.00 20.17 232 GLU A N 1
ATOM 1739 C CA . GLU A 1 212 ? -7.749 0.051 8.240 1.00 20.06 232 GLU A CA 1
ATOM 1740 C C . GLU A 1 212 ? -8.287 -0.396 6.908 1.00 21.66 232 GLU A C 1
ATOM 1741 O O . GLU A 1 212 ? -9.342 -1.015 6.867 1.00 22.11 232 GLU A O 1
ATOM 1747 N N . ILE A 1 213 ? -7.570 -0.088 5.808 1.00 17.38 233 ILE A N 1
ATOM 1748 C CA . ILE A 1 213 ? -8.028 -0.469 4.466 1.00 17.30 233 ILE A CA 1
ATOM 1749 C C . ILE A 1 213 ? -7.994 -1.979 4.303 1.00 21.71 233 ILE A C 1
ATOM 1750 O O . ILE A 1 213 ? -8.870 -2.538 3.636 1.00 22.48 233 ILE A O 1
ATOM 1755 N N . THR A 1 214 ? -6.954 -2.631 4.845 1.00 19.89 234 THR A N 1
ATOM 1756 C CA . THR A 1 214 ? -6.856 -4.091 4.748 1.00 19.36 234 THR A CA 1
ATOM 1757 C C . THR A 1 214 ? -8.059 -4.738 5.430 1.00 23.89 234 THR A C 1
ATOM 1758 O O . THR A 1 214 ? -8.698 -5.608 4.838 1.00 23.59 234 THR A O 1
ATOM 1762 N N . ARG A 1 215 ? -8.384 -4.270 6.638 1.00 22.24 235 ARG A N 1
ATOM 1763 C CA . ARG A 1 215 ? -9.532 -4.745 7.418 1.00 23.27 235 ARG A CA 1
ATOM 1764 C C . ARG A 1 215 ? -10.831 -4.464 6.634 1.00 25.46 235 ARG A C 1
ATOM 1765 O O . ARG A 1 215 ? -11.711 -5.322 6.597 1.00 26.02 235 ARG A O 1
ATOM 1773 N N . MET A 1 216 ? -10.936 -3.291 5.975 1.00 20.62 236 MET A N 1
ATOM 1774 C CA . MET A 1 216 ? -12.104 -2.962 5.160 1.00 18.50 236 MET A CA 1
ATOM 1775 C C . MET A 1 216 ? -12.255 -3.854 3.912 1.00 24.28 236 MET A C 1
ATOM 1776 O O . MET A 1 216 ? -13.347 -4.375 3.663 1.00 23.20 236 MET A O 1
ATOM 1781 N N . ALA A 1 217 ? -11.187 -4.018 3.113 1.00 22.39 237 ALA A N 1
ATOM 1782 C CA . ALA A 1 217 ? -11.257 -4.853 1.904 1.00 22.31 237 ALA A CA 1
ATOM 1783 C C . ALA A 1 217 ? -11.589 -6.293 2.272 1.00 25.87 237 ALA A C 1
ATOM 1784 O O . ALA A 1 217 ? -12.312 -6.967 1.526 1.00 25.20 237 ALA A O 1
ATOM 1786 N N . ALA A 1 218 ? -11.131 -6.748 3.454 1.00 22.11 238 ALA A N 1
ATOM 1787 C CA . ALA A 1 218 ? -11.427 -8.105 3.931 1.00 21.84 238 ALA A CA 1
ATOM 1788 C C . ALA A 1 218 ? -12.918 -8.305 4.251 1.00 26.18 238 ALA A C 1
ATOM 1789 O O . ALA A 1 218 ? -13.352 -9.447 4.393 1.00 27.39 238 ALA A O 1
ATOM 1791 N N . ALA A 1 219 ? -13.714 -7.217 4.332 1.00 24.53 239 ALA A N 1
ATOM 1792 C CA . ALA A 1 219 ? -15.177 -7.320 4.565 1.00 25.84 239 ALA A CA 1
ATOM 1793 C C . ALA A 1 219 ? -15.835 -8.050 3.383 1.00 29.86 239 ALA A C 1
ATOM 1794 O O . ALA A 1 219 ? -16.901 -8.645 3.563 1.00 30.67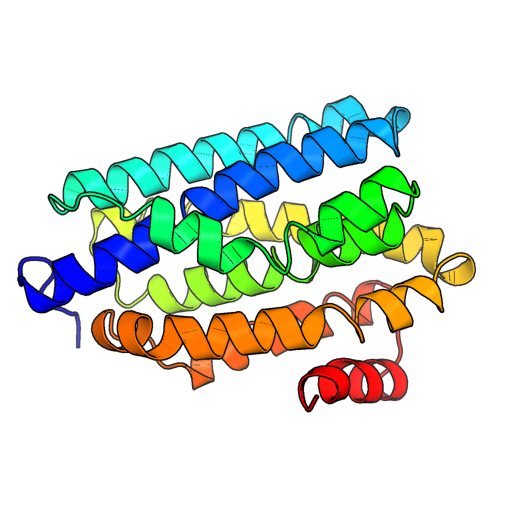 239 ALA A O 1
ATOM 1796 N N . ALA A 1 220 ? -15.172 -8.058 2.195 1.00 26.36 240 ALA A N 1
ATOM 1797 C CA . ALA A 1 220 ? -15.647 -8.739 0.971 1.00 26.39 240 ALA A CA 1
ATOM 1798 C C . ALA A 1 220 ? -15.643 -10.275 1.137 1.00 33.60 240 ALA A C 1
ATOM 1799 O O . ALA A 1 220 ? -16.208 -10.987 0.304 1.00 34.79 240 ALA A O 1
ATOM 1801 N N . LEU A 1 221 ? -15.006 -10.781 2.200 1.00 30.36 241 LEU A N 1
ATOM 1802 C CA . LEU A 1 221 ? -14.943 -12.222 2.488 1.00 31.58 241 LEU A CA 1
ATOM 1803 C C . LEU A 1 221 ? -16.277 -12.767 3.035 1.00 37.96 241 LEU A C 1
ATOM 1804 O O . LEU A 1 221 ? -16.481 -13.989 3.042 1.00 37.98 241 LEU A O 1
ATOM 1809 N N . VAL A 1 222 ? -17.176 -11.872 3.503 1.00 34.61 242 VAL A N 1
ATOM 1810 C CA . VAL A 1 222 ? -18.491 -12.258 4.039 1.00 42.74 242 VAL A CA 1
ATOM 1811 C C . VAL A 1 222 ? -19.456 -12.587 2.889 1.00 65.49 242 VAL A C 1
ATOM 1812 O O . VAL A 1 222 ? -19.554 -11.827 1.926 1.00 37.50 242 VAL A O 1
#

Foldseek 3Di:
DAAPLQDPLLLVLCLAVLLQLLVLLQVLLVLLCLLCVLVVVCNVVSNVLSVLSVLLSVLSVVLSVVSVHHHPNVSNCVLCVVLSVVLVVCSVVSNSLLSLCSRLFQSLLLLLLLLVQLLVRDDPSSNVSSVVSNVSSVVSNVVSLVVLLVCVVPCVVVNLVSLLSPVLSSVVSLVVSQVSVVSSVGHSVSSVVSSLVRNLVSVVSSPDDPVRSVVSNCSNVD

Secondary structure (DSSP, 8-state):
----TTSHHHHHHHHHHHHHHHHHHHHHHHHHHHHHHH-GGGHHHHHHHHHHHHHHHHHHHHHHHHTT----HHHHHHHHHHHHHHHHHHHHTT-HHHHHIIIIIIIHHHHHHHHHHHGGGS-HHHHHHHHHHHHHHHHHHHHHHHHHHHHHHHHHHHHHHHHHHHHHHHHHHHHHHHHHHHHTT--HHHHHHHHHHHHHHHHHHHT--HHHHHHHHGGGG-

Radius of gyration: 16.86 Å; Cα contacts (8 Å, |Δi|>4): 287; chains: 1; bounding box: 33×39×47 Å

Solvent-accessible surface area: 10250 Å² total; per-residue (Å²): 122,104,16,88,32,109,31,117,154,1,68,77,1,7,18,50,22,6,0,16,28,10,18,12,6,42,19,4,44,67,13,0,75,16,0,6,101,44,20,99,127,48,52,119,80,2,72,139,1,0,129,32,2,48,119,0,50,145,15,8,48,35,0,1,155,78,27,60,15,91,34,55,47,96,74,0,110,132,12,14,27,67,4,75,85,48,2,90,79,3,38,72,109,42,91,12,14,15,0,0,0,0,2,0,0,0,22,3,0,22,16,2,0,24,13,66,15,19,28,81,24,1,5,109,86,0,69,89,38,0,87,40,0,22,71,26,2,90,58,0,6,81,17,0,19,60,41,0,108,87,46,9,139,101,5,75,133,47,0,46,85,3,2,130,90,3,2,6,18,0,73,118,7,6,65,110,16,19,52,24,2,54,29,0,87,14,78,74,132,70,3,60,109,44,4,50,92,10,1,56,115,0,1,88,79,3,41,8,87,113,208,47,14,88,202,6,20,47,15,21,163,124

Sequence (222 aa):
ALPDFTSDRYKDAYSRINAIVVIEGEQEAHDNYIAIGTLLPDHVEELKRRLAKMEMRHKKGFTACGKNLGVKADMDFAREFFAPLRRDNFQTALGQGKTPTCLLIQALLIIEAFAISAYHTYIPVSDPFARKIITEGVVVKDEYTHLNYGEAWLKANLESCRREELLEANRRENLPLIRRMLDQVAGDAAVLQMDKEDLIEDDFLIAYQESSLTEIGFNTREITRMAAAALV

B-factor: mean 22.29, std 9.32, range [8.69, 75.62]

InterPro domains:
  IPR009078 Ferritin-like superfamily [SSF47240] (23-240)
  IPR012347 Ferritin-like [G3DSA:1.20.1260.10] (27-243)
  IPR022612 Long-chain fatty aldehyde decarbonylase [MF_00931] (1-242)
  IPR022612 Long-chain fatty aldehyde decarbonylase [PF11266] (27-241)
  IPR022612 Long-chain fatty aldehyde decarbonylase [TIGR04059] (23-242)

CATH classification: 1.20.1260.10

Organism: Prochlorococcus marinus (strain MIT 9313) (NCBI:txid74547)